Protein AF-A0AAD7MBS0-F1 (afdb_monomer)

Nearest PDB structures (foldseek):
  3ee6-assembly1_A  TM=8.900E-01  e=4.274E-13  Homo sapiens
  3edy-assembly1_A  TM=8.272E-01  e=2.225E-13  Homo sapiens
  1t1e-assembly1_A  TM=8.070E-01  e=3.716E-10  Bacillus sp. MN-32

Radius of gyration: 32.27 Å; Cα contacts (8 Å, |Δi|>4): 281; chains: 1; bounding box: 104×103×61 Å

pLDDT: mean 75.02, std 25.16, range [31.56, 98.25]

Solvent-accessible surface area (backbone atoms only — not comparable to full-atom values): 17680 Å² total; per-residue (Å²): 133,89,74,96,84,80,96,81,88,85,84,82,81,78,79,78,76,73,79,74,74,71,78,75,54,69,39,84,73,48,72,49,98,64,76,60,91,69,50,43,78,78,45,75,45,60,52,76,45,74,42,72,36,38,35,30,38,30,48,62,30,57,67,59,46,52,52,50,52,48,40,22,68,33,87,90,41,96,44,44,75,60,72,77,54,75,66,59,50,31,72,24,40,24,40,40,71,65,37,54,50,43,52,51,49,53,30,56,78,68,76,46,70,76,55,67,59,45,98,48,60,27,34,42,28,38,73,41,31,40,50,54,48,23,65,67,22,71,31,60,53,24,30,29,42,34,93,90,45,94,60,78,40,75,33,21,48,40,38,29,41,45,55,83,42,66,84,26,52,77,43,67,37,75,29,71,74,84,77,79,80,57,72,88,74,48,80,73,77,77,74,91,60,86,76,78,81,81,74,81,79,82,88,77,81,86,85,86,85,87,87,81,93,76,77,99,75,71,73,84,62,98,66,78,88,41,75,66,58,50,52,59,58,65,52,72,76,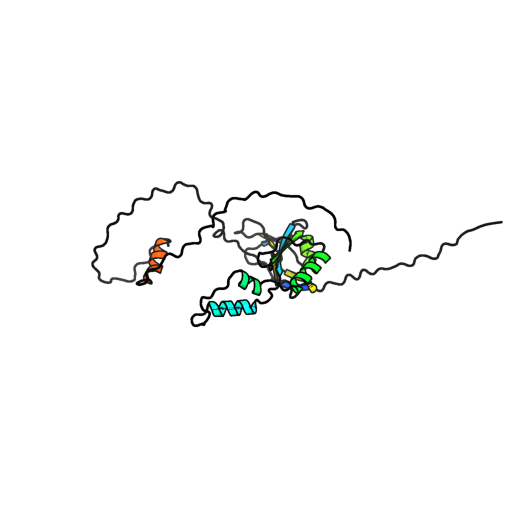67,86,82,74,92,76,78,84,78,73,78,82,72,81,78,79,84,72,82,84,80,87,72,80,90,74,87,84,81,91,85,87,79,90,133

Organism: NCBI:txid1033252

Structure (mmCIF, N/CA/C/O backbone):
data_AF-A0AAD7MBS0-F1
#
_entry.id   AF-A0AAD7MBS0-F1
#
loop_
_atom_site.group_PDB
_atom_site.id
_atom_site.type_symbol
_atom_site.label_atom_id
_atom_site.label_alt_id
_atom_site.label_comp_id
_atom_site.label_asym_id
_atom_site.label_entity_id
_atom_site.label_seq_id
_atom_site.pdbx_PDB_ins_code
_atom_site.Cartn_x
_atom_site.Cartn_y
_atom_site.Cartn_z
_atom_site.occupancy
_atom_site.B_iso_or_equiv
_atom_site.auth_seq_id
_atom_site.auth_comp_id
_atom_site.auth_asym_id
_atom_site.auth_atom_id
_atom_site.pdbx_PDB_model_num
ATOM 1 N N . MET A 1 1 ? 61.104 -51.265 18.383 1.00 42.97 1 MET A N 1
ATOM 2 C CA . MET A 1 1 ? 61.079 -50.351 17.220 1.00 42.97 1 MET A CA 1
ATOM 3 C C . MET A 1 1 ? 59.638 -50.352 16.732 1.00 42.97 1 MET A C 1
ATOM 5 O O . MET A 1 1 ? 59.183 -51.391 16.292 1.00 42.97 1 MET A O 1
ATOM 9 N N . SER A 1 2 ? 58.816 -49.397 17.181 1.00 46.44 2 SER A N 1
ATOM 10 C CA . SER A 1 2 ? 58.591 -48.107 16.488 1.00 46.44 2 SER A CA 1
ATOM 11 C C . SER A 1 2 ? 57.765 -48.346 15.214 1.00 46.44 2 SER A C 1
ATOM 13 O O . SER A 1 2 ? 58.090 -49.243 14.462 1.00 46.44 2 SER A O 1
ATOM 15 N N . CYS A 1 3 ? 56.726 -47.612 14.839 1.00 43.12 3 CYS A N 1
ATOM 16 C CA . CYS A 1 3 ? 56.154 -46.361 15.299 1.00 43.12 3 CYS A CA 1
ATOM 17 C C . CYS A 1 3 ? 54.863 -46.182 14.474 1.00 43.12 3 CYS A C 1
ATOM 19 O O . CYS A 1 3 ? 54.878 -46.433 13.276 1.00 43.12 3 CYS A O 1
ATOM 21 N N . ARG A 1 4 ? 53.778 -45.737 15.106 1.00 54.78 4 ARG A N 1
ATOM 22 C CA . ARG A 1 4 ? 52.860 -44.695 14.608 1.00 54.78 4 ARG A CA 1
ATOM 23 C C . ARG A 1 4 ? 52.788 -44.467 13.083 1.00 54.78 4 ARG A C 1
ATOM 25 O O . ARG A 1 4 ? 53.633 -43.770 12.539 1.00 54.78 4 ARG A O 1
ATOM 32 N N . ALA A 1 5 ? 51.706 -44.925 12.461 1.00 47.56 5 ALA A N 1
ATOM 33 C CA . ALA A 1 5 ? 51.019 -44.344 11.293 1.00 47.56 5 ALA A CA 1
ATOM 34 C C . ALA A 1 5 ? 50.040 -45.434 10.822 1.00 47.56 5 ALA A C 1
ATOM 36 O O . ALA A 1 5 ? 50.457 -46.558 10.608 1.00 47.56 5 ALA A O 1
ATOM 37 N N . LEU A 1 6 ? 48.731 -45.265 10.687 1.00 48.22 6 LEU A N 1
ATOM 38 C CA . LEU A 1 6 ? 48.017 -44.112 10.178 1.00 48.22 6 LEU A CA 1
ATOM 39 C C . LEU A 1 6 ? 46.546 -44.270 10.629 1.00 48.22 6 LEU A C 1
ATOM 41 O O . LEU A 1 6 ? 45.714 -44.850 9.938 1.00 48.22 6 LEU A O 1
ATOM 45 N N . LEU A 1 7 ? 46.228 -43.815 11.842 1.00 49.12 7 LEU A N 1
ATOM 46 C CA . LEU A 1 7 ? 44.847 -43.598 12.280 1.00 49.12 7 LEU A CA 1
ATOM 47 C C . LEU A 1 7 ? 44.349 -42.306 11.620 1.00 49.12 7 LEU A C 1
ATOM 49 O O . LEU A 1 7 ? 44.589 -41.235 12.168 1.00 49.12 7 LEU A O 1
ATOM 53 N N . ALA A 1 8 ? 43.713 -42.379 10.447 1.00 51.06 8 ALA A N 1
ATOM 54 C CA . ALA A 1 8 ? 43.043 -41.218 9.843 1.00 51.06 8 ALA A CA 1
ATOM 55 C C . ALA A 1 8 ? 42.075 -41.598 8.701 1.00 51.06 8 ALA A C 1
ATOM 57 O O . ALA A 1 8 ? 42.260 -41.156 7.576 1.00 51.06 8 ALA A O 1
ATOM 58 N N . PHE A 1 9 ? 41.040 -42.410 8.950 1.00 48.44 9 PHE A N 1
ATOM 59 C CA . PHE A 1 9 ? 39.957 -42.616 7.962 1.00 48.44 9 PHE A CA 1
ATOM 60 C C . PHE A 1 9 ? 38.560 -42.737 8.594 1.00 48.44 9 PHE A C 1
ATOM 62 O O . PHE A 1 9 ? 37.704 -43.478 8.128 1.00 48.44 9 PHE A O 1
ATOM 69 N N . LEU A 1 10 ? 38.300 -41.982 9.662 1.00 53.66 10 LEU A N 1
ATOM 70 C CA . LEU A 1 10 ? 36.978 -41.882 10.289 1.00 53.66 10 LEU A CA 1
ATOM 71 C C . LEU A 1 10 ? 36.677 -40.413 10.586 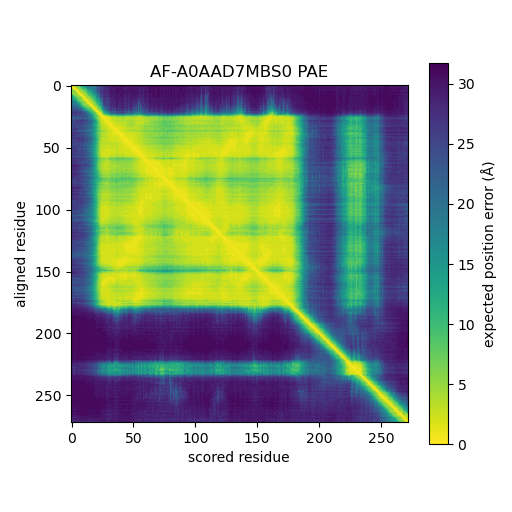1.00 53.66 10 LEU A C 1
ATOM 73 O O . LEU A 1 10 ? 36.866 -39.975 11.714 1.00 53.66 10 LEU A O 1
ATOM 77 N N . SER A 1 11 ? 36.274 -39.641 9.571 1.00 53.72 11 SER A N 1
ATOM 78 C CA . SER A 1 11 ? 35.490 -38.398 9.727 1.00 53.72 11 SER A CA 1
ATOM 79 C C . SER A 1 11 ? 35.182 -37.762 8.371 1.00 53.72 11 SER A C 1
ATOM 81 O O . SER A 1 11 ? 35.832 -36.807 7.963 1.00 53.72 11 SER A O 1
ATOM 83 N N . ILE A 1 12 ? 34.153 -38.259 7.683 1.00 54.97 12 ILE A N 1
ATOM 84 C CA . ILE A 1 12 ? 33.351 -37.420 6.782 1.00 54.97 12 ILE A CA 1
ATOM 85 C C . ILE A 1 12 ? 31.883 -37.773 7.039 1.00 54.97 12 ILE A C 1
ATOM 87 O O . ILE A 1 12 ? 31.229 -38.442 6.245 1.00 54.97 12 ILE A O 1
ATOM 91 N N . LEU A 1 13 ? 31.366 -37.362 8.199 1.00 54.75 13 LEU A N 1
ATOM 92 C CA . LEU A 1 13 ? 29.924 -37.266 8.396 1.00 54.75 13 LEU A CA 1
ATOM 93 C C . LEU A 1 13 ? 29.492 -35.960 7.727 1.00 54.75 13 LEU A C 1
ATOM 95 O O . LEU A 1 13 ? 29.593 -34.881 8.308 1.00 54.75 13 LEU A O 1
ATOM 99 N N . SER A 1 14 ? 29.116 -36.054 6.454 1.00 56.47 14 SER A N 1
ATOM 100 C CA . SER A 1 14 ? 28.559 -34.934 5.704 1.00 56.47 14 SER A CA 1
ATOM 101 C C . SER A 1 14 ? 27.212 -34.571 6.329 1.00 56.47 14 SER A C 1
ATOM 103 O O . SER A 1 14 ? 26.206 -35.243 6.109 1.00 56.47 14 SER A O 1
ATOM 105 N N . VAL A 1 15 ? 27.196 -33.535 7.169 1.00 55.84 15 VAL A N 1
ATOM 106 C CA . VAL A 1 15 ? 25.955 -32.908 7.621 1.00 55.84 15 VAL A CA 1
ATOM 107 C C . VAL A 1 15 ? 25.410 -32.134 6.426 1.00 55.84 15 VAL A C 1
ATOM 109 O O . VAL A 1 15 ? 25.720 -30.963 6.219 1.00 55.84 15 VAL A O 1
ATOM 112 N N . ALA A 1 16 ? 24.619 -32.814 5.600 1.00 53.53 16 ALA A N 1
ATOM 113 C CA . ALA A 1 16 ? 23.740 -32.159 4.651 1.00 53.53 16 ALA A CA 1
ATOM 114 C C . ALA A 1 16 ? 22.624 -31.480 5.454 1.00 53.53 16 ALA A C 1
ATOM 116 O O . ALA A 1 16 ? 21.532 -32.021 5.624 1.00 53.53 16 ALA A O 1
ATOM 117 N N . SER A 1 17 ? 22.912 -30.293 5.988 1.00 57.69 17 SER A N 1
ATOM 118 C CA . SER A 1 17 ? 21.877 -29.360 6.418 1.00 57.69 17 SER A CA 1
ATOM 119 C C . SER A 1 17 ? 21.104 -28.960 5.170 1.00 57.69 17 SER A C 1
ATOM 121 O O . SER A 1 17 ? 21.474 -28.024 4.463 1.00 57.69 17 SER A O 1
ATOM 123 N N . GLY A 1 18 ? 20.053 -29.716 4.858 1.00 49.69 18 GLY A N 1
ATOM 124 C CA . GLY A 1 18 ? 19.055 -29.289 3.899 1.00 49.69 18 GLY A CA 1
ATOM 125 C C . GLY A 1 18 ? 18.463 -27.987 4.417 1.00 49.69 18 GLY A C 1
ATOM 126 O O . GLY A 1 18 ? 17.635 -28.002 5.325 1.00 49.69 18 GLY A O 1
ATOM 127 N N . LEU A 1 19 ? 18.893 -26.853 3.861 1.00 48.75 19 LEU A N 1
ATOM 128 C CA . LEU A 1 19 ? 18.082 -25.648 3.899 1.00 48.75 19 LEU A CA 1
ATOM 129 C C . LEU A 1 19 ? 16.804 -26.008 3.146 1.00 48.75 19 LEU A C 1
ATOM 131 O O . LEU A 1 19 ? 16.746 -25.949 1.919 1.00 48.75 19 LEU A O 1
ATOM 135 N N . SER A 1 20 ? 15.788 -26.437 3.891 1.00 43.22 20 SER A N 1
ATOM 136 C CA . SER A 1 20 ? 14.422 -26.411 3.408 1.00 43.22 20 SER A CA 1
ATOM 137 C C . SER A 1 20 ? 14.127 -24.943 3.135 1.00 43.22 20 SER A C 1
ATOM 139 O O . SER A 1 20 ? 13.820 -24.172 4.045 1.00 43.22 20 SER A O 1
ATOM 141 N N . VAL A 1 21 ? 14.306 -24.523 1.882 1.00 47.38 21 VAL A N 1
ATOM 142 C CA . VAL A 1 21 ? 13.672 -23.312 1.380 1.00 47.38 21 VAL A CA 1
ATOM 143 C C . VAL A 1 21 ? 12.191 -23.642 1.424 1.00 47.38 21 VAL A C 1
ATOM 145 O O . VAL A 1 21 ? 11.636 -24.189 0.473 1.00 47.38 21 VAL A O 1
ATOM 148 N N . ALA A 1 22 ? 11.573 -23.398 2.581 1.00 54.94 22 ALA A N 1
ATOM 149 C CA . ALA A 1 22 ? 10.135 -23.400 2.714 1.00 54.94 22 ALA A CA 1
ATOM 150 C C . ALA A 1 22 ? 9.635 -22.459 1.621 1.00 54.94 22 ALA A C 1
ATOM 152 O O . ALA A 1 22 ? 9.871 -21.250 1.675 1.00 54.94 22 ALA A O 1
ATOM 153 N N . SER A 1 23 ? 9.061 -23.035 0.565 1.00 56.69 23 SER A N 1
ATOM 154 C CA . SER A 1 23 ? 8.498 -22.267 -0.532 1.00 56.69 23 SER A CA 1
ATOM 155 C C . SER A 1 23 ? 7.404 -21.413 0.090 1.00 56.69 23 SER A C 1
ATOM 157 O O . SER A 1 23 ? 6.363 -21.932 0.499 1.00 56.69 23 SER A O 1
ATOM 159 N N . LYS A 1 24 ? 7.687 -20.120 0.288 1.00 72.19 24 LYS A N 1
ATOM 160 C CA . LYS A 1 24 ? 6.714 -19.198 0.864 1.00 72.19 24 LYS A CA 1
ATOM 161 C C . LYS A 1 24 ? 5.527 -19.192 -0.083 1.00 72.19 24 LYS A C 1
ATOM 163 O O . LYS A 1 24 ? 5.659 -18.811 -1.244 1.00 72.19 24 LYS A O 1
ATOM 168 N N . ARG A 1 25 ? 4.380 -19.673 0.393 1.00 89.25 25 ARG A N 1
ATOM 169 C CA . ARG A 1 25 ? 3.152 -19.667 -0.393 1.00 89.25 25 ARG A CA 1
ATOM 170 C C . ARG A 1 25 ? 2.807 -18.212 -0.700 1.00 89.25 25 ARG A C 1
ATOM 172 O O . ARG A 1 25 ? 2.761 -17.385 0.203 1.00 89.25 25 ARG A O 1
ATOM 179 N N . MET A 1 26 ? 2.577 -17.912 -1.970 1.00 93.56 26 MET A N 1
ATOM 180 C CA . MET A 1 26 ? 2.234 -16.573 -2.442 1.00 93.56 26 MET A CA 1
ATOM 181 C C . MET A 1 26 ? 0.792 -16.568 -2.952 1.00 93.56 26 MET A C 1
ATOM 183 O O . MET A 1 26 ? 0.347 -17.539 -3.566 1.00 93.56 26 MET A O 1
ATOM 187 N N . VAL A 1 27 ? 0.065 -15.481 -2.707 1.00 95.38 27 VAL A N 1
ATOM 188 C CA . VAL A 1 27 ? -1.322 -15.282 -3.151 1.00 95.38 27 VAL A CA 1
ATOM 189 C C . VAL A 1 27 ? -1.386 -14.037 -4.026 1.00 95.38 27 VAL A C 1
ATOM 191 O O . VAL A 1 27 ? -0.776 -13.026 -3.702 1.00 95.38 27 VAL A O 1
ATOM 194 N N . VAL A 1 28 ? -2.095 -14.091 -5.153 1.00 94.88 28 VAL A N 1
ATOM 195 C CA . VAL A 1 28 ? -2.263 -12.918 -6.026 1.00 94.88 28 VAL A CA 1
ATOM 196 C C . VAL A 1 28 ? -3.086 -11.860 -5.295 1.00 94.88 28 VAL A C 1
ATOM 198 O O . VAL A 1 28 ? -4.239 -12.113 -4.966 1.00 94.88 28 VAL A O 1
ATOM 201 N N . GLN A 1 29 ? -2.495 -10.682 -5.072 1.00 93.94 29 GLN A N 1
ATOM 202 C CA . GLN A 1 29 ? -3.167 -9.558 -4.414 1.00 93.94 29 GLN A CA 1
ATOM 203 C C . GLN A 1 29 ? -3.805 -8.624 -5.437 1.00 93.94 29 GLN A C 1
ATOM 205 O O . GLN A 1 29 ? -4.953 -8.210 -5.302 1.00 93.94 29 GLN A O 1
ATOM 210 N N . HIS A 1 30 ? -3.053 -8.285 -6.484 1.00 93.38 30 HIS A N 1
ATOM 211 C CA . HIS A 1 30 ? -3.562 -7.472 -7.575 1.00 93.38 30 HIS A CA 1
ATOM 212 C C . HIS A 1 30 ? -2.887 -7.869 -8.877 1.00 93.38 30 HIS A C 1
ATOM 214 O O . HIS A 1 30 ? -1.675 -8.077 -8.929 1.00 93.38 30 HIS A O 1
ATOM 220 N N . SER A 1 31 ? -3.675 -7.965 -9.940 1.00 95.88 31 SER A N 1
ATOM 221 C CA . SER A 1 31 ? -3.171 -8.288 -11.266 1.00 95.88 31 SER A CA 1
ATOM 222 C C . SER A 1 31 ? -4.024 -7.614 -12.327 1.00 95.88 31 SER A C 1
ATOM 224 O O . SER A 1 31 ? -5.236 -7.460 -12.166 1.00 95.88 31 SER A O 1
ATOM 226 N N . ARG A 1 32 ? -3.384 -7.187 -13.411 1.00 94.62 32 ARG A N 1
ATOM 227 C CA . ARG A 1 32 ? -4.034 -6.643 -14.601 1.00 94.62 32 ARG A CA 1
ATOM 228 C C . ARG A 1 32 ? -3.394 -7.288 -15.832 1.00 94.62 32 ARG A C 1
ATOM 230 O O . ARG A 1 32 ? -2.178 -7.457 -15.852 1.00 94.62 32 ARG A O 1
ATOM 237 N N . PRO A 1 33 ? -4.174 -7.602 -16.878 1.00 94.81 33 PRO A N 1
ATOM 238 C CA . PRO A 1 33 ? -3.642 -8.261 -18.071 1.00 94.81 33 PRO A CA 1
ATOM 239 C C . PRO A 1 33 ? -2.708 -7.354 -18.883 1.00 94.81 33 PRO A C 1
ATOM 241 O O . PRO A 1 33 ? -1.806 -7.841 -19.557 1.00 94.81 33 PRO A O 1
ATOM 244 N N . SER A 1 34 ? -2.910 -6.035 -18.825 1.00 95.19 34 SER A N 1
ATOM 245 C CA . SER A 1 34 ? -2.101 -5.055 -19.548 1.00 95.19 34 SER A CA 1
ATOM 246 C C . SER A 1 34 ? -2.071 -3.702 -18.837 1.00 95.19 34 SER A C 1
ATOM 248 O O . SER A 1 34 ? -2.928 -3.383 -17.999 1.00 95.19 34 SER A O 1
ATOM 250 N N . ALA A 1 35 ? -1.094 -2.873 -19.212 1.00 94.88 35 ALA A N 1
ATOM 251 C CA . ALA A 1 35 ? -1.086 -1.464 -18.839 1.00 94.88 35 ALA A CA 1
ATOM 252 C C . ALA A 1 35 ? -2.312 -0.744 -19.444 1.00 94.88 35 ALA A C 1
ATOM 254 O O . ALA A 1 35 ? -2.782 -1.137 -20.520 1.00 94.88 35 ALA A O 1
ATOM 255 N N . PRO A 1 36 ? -2.870 0.285 -18.778 1.00 93.88 36 PRO A N 1
ATOM 256 C CA . PRO A 1 36 ? -3.941 1.090 -19.357 1.00 93.88 36 PRO A CA 1
ATOM 257 C C . PRO A 1 36 ? -3.501 1.829 -20.621 1.00 93.88 36 PRO A C 1
ATOM 259 O O . PRO A 1 36 ? -2.316 2.090 -20.827 1.00 93.88 36 PRO A O 1
ATOM 262 N N . ALA A 1 37 ? -4.479 2.230 -21.434 1.00 92.81 37 ALA A N 1
ATOM 263 C CA . ALA A 1 37 ? -4.236 2.995 -22.651 1.00 92.81 37 ALA A CA 1
ATOM 264 C C . ALA A 1 37 ? -3.364 4.237 -22.388 1.00 92.81 37 ALA A C 1
ATOM 266 O O . ALA A 1 37 ? -3.552 4.948 -21.400 1.00 92.81 37 ALA A O 1
ATOM 267 N N . GLY A 1 38 ? -2.410 4.480 -23.289 1.00 92.12 38 GLY A N 1
ATOM 268 C CA . GLY A 1 38 ? -1.457 5.587 -23.205 1.00 92.12 38 GLY A CA 1
ATOM 269 C C . GLY A 1 38 ? -0.201 5.293 -22.382 1.00 92.12 38 GLY A C 1
ATOM 270 O O . GLY A 1 38 ? 0.787 6.003 -22.551 1.00 92.12 38 GLY A O 1
ATOM 271 N N . PHE A 1 39 ? -0.193 4.253 -21.539 1.00 94.81 39 PHE A N 1
ATOM 272 C CA . PHE A 1 39 ? 1.021 3.811 -20.852 1.00 94.81 39 PHE A CA 1
ATOM 273 C C . PHE A 1 39 ? 1.795 2.812 -21.706 1.00 94.81 39 PHE A C 1
ATOM 275 O O . PHE A 1 39 ? 1.256 1.796 -22.142 1.00 94.81 39 PHE A O 1
ATOM 282 N N . VAL A 1 40 ? 3.078 3.091 -21.906 1.00 95.69 40 VAL A N 1
ATOM 283 C CA . VAL A 1 40 ? 3.990 2.259 -22.696 1.00 95.69 40 VAL A CA 1
ATOM 284 C C . VAL A 1 40 ? 5.146 1.827 -21.808 1.00 95.69 40 VAL A C 1
ATOM 286 O O . VAL A 1 40 ? 5.761 2.674 -21.157 1.00 95.69 40 VAL A O 1
ATOM 289 N N . SER A 1 41 ? 5.418 0.520 -21.760 1.00 96.62 41 SER A N 1
ATOM 290 C CA . SER A 1 41 ? 6.586 -0.011 -21.053 1.00 96.62 41 SER A CA 1
ATOM 291 C C . SER A 1 41 ? 7.865 0.343 -21.809 1.00 96.62 41 SER A C 1
ATOM 293 O O . SER A 1 41 ? 7.950 0.168 -23.022 1.00 96.62 41 SER A O 1
ATOM 295 N N . GLN A 1 42 ? 8.858 0.818 -21.067 1.00 97.31 42 GLN A N 1
ATOM 296 C CA . GLN A 1 42 ? 10.224 1.086 -21.508 1.00 97.31 42 GLN A CA 1
ATOM 297 C C . GLN A 1 42 ? 11.185 -0.040 -21.086 1.00 97.31 42 GLN A C 1
ATOM 299 O O . GLN A 1 42 ? 12.396 0.083 -21.249 1.00 97.31 42 GLN A O 1
ATOM 304 N N . GLY A 1 43 ? 10.655 -1.139 -20.536 1.00 97.12 43 GLY A N 1
ATOM 305 C CA . GLY A 1 43 ? 11.427 -2.280 -20.051 1.00 97.12 43 GLY A CA 1
ATOM 306 C C . GLY A 1 43 ? 11.583 -2.324 -18.530 1.00 97.12 43 GLY A C 1
ATOM 307 O O . GLY A 1 43 ? 10.931 -1.593 -17.782 1.00 97.12 43 GLY A O 1
ATOM 308 N N . ALA A 1 44 ? 12.435 -3.241 -18.067 1.00 98.00 44 ALA A N 1
ATOM 309 C CA . ALA A 1 44 ? 12.648 -3.493 -16.644 1.00 98.00 44 ALA A CA 1
ATOM 310 C C . ALA A 1 44 ? 13.202 -2.256 -15.924 1.00 98.00 44 ALA A C 1
ATOM 312 O O . ALA A 1 44 ? 14.108 -1.588 -16.425 1.00 98.00 44 ALA A O 1
ATOM 313 N N . ALA A 1 45 ? 12.681 -1.980 -14.727 1.00 97.88 45 ALA A N 1
ATOM 314 C CA . ALA A 1 45 ? 13.238 -0.929 -13.887 1.00 97.88 45 ALA A CA 1
ATOM 315 C C . ALA A 1 45 ? 14.640 -1.318 -13.376 1.00 97.88 45 ALA A C 1
ATOM 317 O O . ALA A 1 45 ? 14.886 -2.504 -13.120 1.00 97.88 45 ALA A O 1
ATOM 318 N N . PRO A 1 46 ? 15.571 -0.354 -13.222 1.00 98.06 46 PRO A N 1
ATOM 319 C CA . PRO A 1 46 ? 16.909 -0.624 -12.711 1.00 98.06 46 PRO A CA 1
ATOM 320 C C . PRO A 1 46 ? 16.863 -1.361 -11.371 1.00 98.06 46 PRO A C 1
ATOM 322 O O . PRO A 1 46 ? 16.250 -0.902 -10.412 1.00 98.06 46 PRO A O 1
ATOM 325 N N . ALA A 1 47 ? 17.557 -2.496 -11.279 1.00 98.00 47 ALA A N 1
ATOM 326 C CA . ALA A 1 47 ? 17.516 -3.384 -10.113 1.00 98.00 47 ALA A CA 1
ATOM 327 C C . ALA A 1 47 ? 17.923 -2.713 -8.783 1.00 98.00 47 ALA A C 1
ATOM 329 O O . ALA A 1 47 ? 17.519 -3.182 -7.712 1.00 98.00 47 ALA A O 1
ATOM 330 N N . THR A 1 48 ? 18.730 -1.652 -8.860 1.00 97.88 48 THR A N 1
ATOM 331 C CA . THR A 1 48 ? 19.265 -0.872 -7.736 1.00 97.88 48 THR A CA 1
ATOM 332 C C . THR A 1 48 ? 18.452 0.383 -7.417 1.00 97.88 48 THR A C 1
ATOM 334 O O . THR A 1 48 ? 18.709 1.010 -6.391 1.00 97.88 48 THR A O 1
ATOM 337 N N . GLU A 1 49 ? 17.477 0.759 -8.254 1.00 97.31 49 GLU A N 1
ATOM 338 C CA . GLU A 1 49 ? 16.595 1.893 -7.971 1.00 97.31 49 GLU A CA 1
ATOM 339 C C . GLU A 1 49 ? 15.790 1.608 -6.697 1.00 97.31 49 GLU A C 1
ATOM 341 O O . GLU A 1 49 ? 15.238 0.519 -6.528 1.00 97.31 49 GLU A O 1
ATOM 346 N N . ILE A 1 50 ? 15.750 2.571 -5.774 1.00 97.38 50 ILE A N 1
ATOM 347 C CA . ILE A 1 50 ? 15.026 2.421 -4.511 1.00 97.38 50 ILE A CA 1
ATOM 348 C C . ILE A 1 50 ? 13.547 2.719 -4.735 1.00 97.38 50 ILE A C 1
ATOM 350 O O . ILE A 1 50 ? 13.167 3.841 -5.067 1.00 97.38 50 ILE A O 1
ATOM 354 N N . LEU A 1 51 ? 12.707 1.720 -4.480 1.00 96.50 51 LEU A N 1
ATOM 355 C CA . LEU A 1 51 ? 11.262 1.862 -4.446 1.00 96.50 51 LEU A CA 1
ATOM 356 C C . LEU A 1 51 ? 10.790 2.141 -3.024 1.00 96.50 51 LEU A C 1
ATOM 358 O O . LEU A 1 51 ? 11.048 1.371 -2.099 1.00 96.50 51 LEU A O 1
ATOM 362 N N . ASN A 1 52 ? 10.042 3.231 -2.878 1.00 96.69 52 ASN A N 1
ATOM 363 C CA . ASN A 1 52 ? 9.298 3.538 -1.665 1.00 96.69 52 ASN A CA 1
ATOM 364 C C . ASN A 1 52 ? 7.905 2.922 -1.785 1.00 96.69 52 ASN A C 1
ATOM 366 O O . ASN A 1 52 ? 7.035 3.461 -2.474 1.00 96.69 52 ASN A O 1
ATOM 370 N N . ILE A 1 53 ? 7.720 1.775 -1.141 1.00 96.31 53 ILE A N 1
ATOM 371 C CA . ILE A 1 53 ? 6.472 1.019 -1.143 1.00 96.31 53 ILE A CA 1
ATOM 372 C C . ILE A 1 53 ? 5.727 1.333 0.149 1.00 96.31 53 ILE A C 1
ATOM 374 O O . ILE A 1 53 ? 6.277 1.241 1.238 1.00 96.31 53 ILE A O 1
ATOM 378 N N . ARG A 1 54 ? 4.460 1.699 0.033 1.00 96.81 54 ARG A N 1
ATOM 379 C CA . ARG A 1 54 ? 3.515 1.848 1.131 1.00 96.81 54 ARG A CA 1
ATOM 380 C C . ARG A 1 54 ? 2.596 0.640 1.145 1.00 96.81 54 ARG A C 1
ATOM 382 O O . ARG A 1 54 ? 2.024 0.286 0.113 1.00 96.81 54 ARG A O 1
ATOM 389 N N . LEU A 1 55 ? 2.460 0.033 2.312 1.00 97.50 55 LEU A N 1
ATOM 390 C CA . LEU A 1 55 ? 1.542 -1.064 2.560 1.00 97.50 55 LEU A CA 1
ATOM 391 C C . LEU A 1 55 ? 0.390 -0.547 3.416 1.00 97.50 55 LEU A C 1
ATOM 393 O O . LEU A 1 55 ? 0.637 0.057 4.461 1.00 97.50 55 LEU A O 1
ATOM 397 N N . ALA A 1 56 ? -0.842 -0.760 2.956 1.00 96.88 56 ALA A N 1
ATOM 398 C CA . ALA A 1 56 ? -2.025 -0.558 3.782 1.00 96.88 56 ALA A CA 1
ATOM 399 C C . ALA A 1 56 ? -2.230 -1.808 4.627 1.00 96.88 56 ALA A C 1
ATOM 401 O O . ALA A 1 56 ? -2.427 -2.896 4.081 1.00 96.88 56 ALA A O 1
ATOM 402 N N . LEU A 1 57 ? -2.157 -1.646 5.938 1.00 97.56 57 LEU A N 1
ATOM 403 C CA . LEU A 1 57 ? -2.485 -2.684 6.893 1.00 97.56 57 LEU A CA 1
ATOM 404 C C . LEU A 1 57 ? -4.005 -2.805 7.017 1.00 97.56 57 LEU A C 1
ATOM 406 O O . LEU A 1 57 ? -4.722 -1.808 6.920 1.00 97.56 57 LEU A O 1
ATOM 410 N N . ALA A 1 58 ? -4.478 -4.026 7.246 1.00 96.81 58 ALA A N 1
ATOM 411 C CA . ALA A 1 58 ? -5.898 -4.314 7.352 1.00 96.81 58 ALA A CA 1
ATOM 412 C C . ALA A 1 58 ? -6.539 -3.511 8.491 1.00 96.81 58 ALA A C 1
ATOM 414 O O . ALA A 1 58 ? -6.091 -3.554 9.642 1.00 96.81 58 ALA A O 1
ATOM 415 N N . SER A 1 59 ? -7.592 -2.766 8.160 1.00 93.94 59 SER A N 1
ATOM 416 C CA . SER A 1 59 ? -8.369 -2.007 9.141 1.00 93.94 59 SER A CA 1
ATOM 417 C C . SER A 1 59 ? -9.141 -2.938 10.074 1.00 93.94 59 SER A C 1
ATOM 419 O O . SER A 1 59 ? -9.725 -3.925 9.632 1.00 93.94 59 SER A O 1
ATOM 421 N N . ASN A 1 60 ? -9.223 -2.588 11.359 1.00 92.56 60 ASN A N 1
ATOM 422 C CA . ASN A 1 60 ? -9.890 -3.429 12.353 1.00 92.56 60 ASN A CA 1
ATOM 423 C C . ASN A 1 60 ? -11.421 -3.509 12.176 1.00 92.56 60 ASN A C 1
ATOM 425 O O . ASN A 1 60 ? -12.008 -4.569 12.371 1.00 92.56 60 ASN A O 1
ATOM 429 N N . ASN A 1 61 ? -12.092 -2.407 11.812 1.00 95.06 61 ASN A N 1
ATOM 430 C CA . ASN A 1 61 ? -13.554 -2.363 11.704 1.00 95.06 61 ASN A CA 1
ATOM 431 C C . ASN A 1 61 ? -14.058 -1.436 10.582 1.00 95.06 61 ASN A C 1
ATOM 433 O O . ASN A 1 61 ? -14.785 -0.463 10.812 1.00 95.06 61 ASN A O 1
ATOM 437 N N . LEU A 1 62 ? -13.698 -1.753 9.335 1.00 93.81 62 LEU A N 1
ATOM 438 C CA . LEU A 1 62 ? -14.139 -0.974 8.173 1.00 93.81 62 LEU A CA 1
ATOM 439 C C . LEU A 1 62 ? -15.661 -1.051 7.951 1.00 93.81 62 LEU A C 1
ATOM 441 O O . LEU A 1 62 ? -16.285 -0.055 7.585 1.00 93.81 62 LEU A O 1
ATOM 445 N N . ALA A 1 63 ? -16.273 -2.208 8.220 1.00 96.12 63 ALA A N 1
ATOM 446 C CA . ALA A 1 63 ? -17.720 -2.393 8.101 1.00 96.12 63 ALA A CA 1
A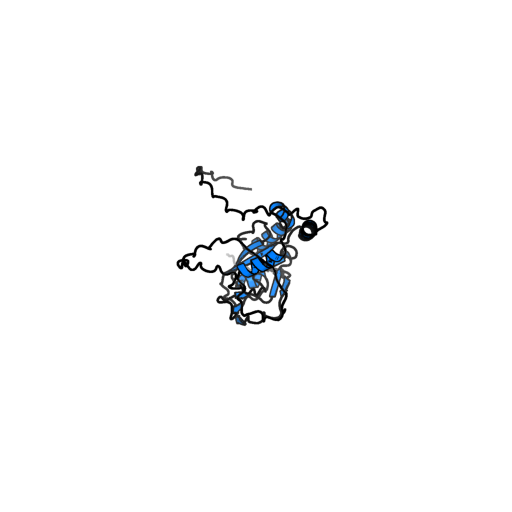TOM 447 C C . ALA A 1 63 ? -18.495 -1.494 9.081 1.00 96.12 63 ALA A C 1
ATOM 449 O O . ALA A 1 63 ? -19.459 -0.836 8.687 1.00 96.12 63 ALA A O 1
ATOM 450 N N . GLY A 1 64 ? -18.037 -1.403 10.334 1.00 97.00 64 GLY A N 1
ATOM 451 C CA . GLY A 1 64 ? -18.603 -0.497 11.331 1.00 97.00 64 GLY A CA 1
ATOM 452 C C . GLY A 1 64 ? -18.439 0.971 10.941 1.00 97.00 64 GLY A C 1
ATOM 453 O O . GLY A 1 64 ? -19.391 1.741 11.067 1.00 97.00 64 GLY A O 1
ATOM 454 N N . LEU A 1 65 ? -17.284 1.351 10.378 1.00 96.81 65 LEU A N 1
ATOM 455 C CA . LEU A 1 65 ? -17.090 2.706 9.856 1.00 96.81 65 LEU A CA 1
ATOM 456 C C . LEU A 1 65 ? -18.060 3.020 8.715 1.00 96.81 65 LEU A C 1
ATOM 458 O O . LEU A 1 65 ? -18.645 4.101 8.695 1.00 96.81 65 LEU A O 1
ATOM 462 N N . GLN A 1 66 ? -18.265 2.084 7.784 1.00 97.38 66 GLN A N 1
ATOM 463 C CA . GLN A 1 66 ? -19.224 2.248 6.692 1.00 97.38 66 GLN A CA 1
ATOM 464 C C . GLN A 1 66 ? -20.655 2.399 7.223 1.00 97.38 66 GLN A C 1
ATOM 466 O O . GLN A 1 66 ? -21.379 3.295 6.787 1.00 97.38 66 GLN A O 1
ATOM 471 N N . GLN A 1 67 ? -21.064 1.564 8.181 1.00 97.38 67 GLN A N 1
ATOM 472 C CA . GLN A 1 67 ? -22.385 1.666 8.800 1.00 97.38 67 GLN A CA 1
ATOM 473 C C . GLN A 1 67 ? -22.575 3.021 9.489 1.00 97.38 67 GLN A C 1
ATOM 475 O O . GLN A 1 67 ? -23.599 3.675 9.282 1.00 97.38 67 GLN A O 1
ATOM 480 N N . LYS A 1 68 ? -21.572 3.472 10.253 1.00 97.56 68 LYS A N 1
ATOM 481 C CA . LYS A 1 68 ? -21.605 4.771 10.926 1.00 97.56 68 LYS A CA 1
ATOM 482 C C . LYS A 1 68 ? -21.626 5.925 9.929 1.00 97.56 68 LYS A C 1
ATOM 484 O O . LYS A 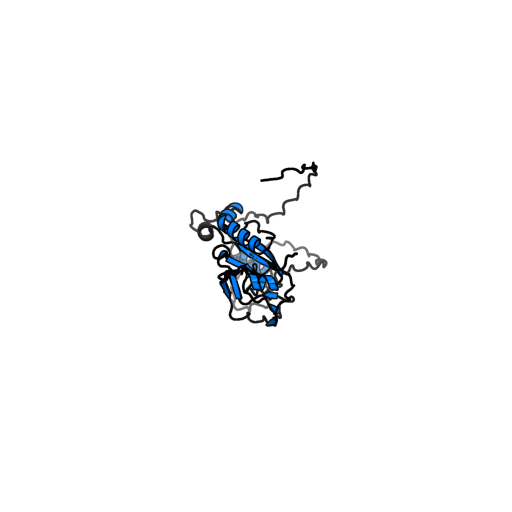1 68 ? -22.389 6.865 10.103 1.00 97.56 68 LYS A O 1
ATOM 489 N N . LEU A 1 69 ? -20.851 5.845 8.846 1.00 97.50 69 LEU A N 1
ATOM 490 C CA . LEU A 1 69 ? -20.875 6.834 7.766 1.00 97.50 69 LEU A CA 1
ATOM 491 C C . LEU A 1 69 ? -22.283 6.969 7.172 1.00 97.50 69 LEU A C 1
ATOM 493 O O . LEU A 1 69 ? -22.753 8.089 6.958 1.00 97.50 69 LEU A O 1
ATOM 497 N N . LEU A 1 70 ? -22.967 5.847 6.930 1.00 97.81 70 LEU A N 1
ATOM 498 C CA . LEU A 1 70 ? -24.335 5.851 6.415 1.00 97.81 70 LEU A CA 1
ATOM 499 C C . LEU A 1 70 ? -25.323 6.450 7.421 1.00 97.81 70 LEU A C 1
ATOM 501 O O . LEU A 1 70 ? -26.146 7.281 7.028 1.00 97.81 70 LEU A O 1
ATOM 505 N N . SER A 1 71 ? -25.235 6.095 8.705 1.00 97.56 71 SER A N 1
ATOM 506 C CA . SER A 1 71 ? -26.159 6.614 9.721 1.00 97.56 71 SER A CA 1
ATOM 507 C C . SER A 1 71 ? -26.025 8.126 9.912 1.00 97.56 71 SER A C 1
ATOM 509 O O . SER A 1 71 ? -27.040 8.811 10.033 1.00 97.56 71 SER A O 1
ATOM 511 N N . VAL A 1 72 ? -24.806 8.670 9.863 1.00 97.94 72 VAL A N 1
ATOM 512 C CA . VAL A 1 72 ? -24.581 10.114 10.043 1.00 97.94 72 VAL A CA 1
ATOM 513 C C . VAL A 1 72 ? -24.845 10.922 8.771 1.00 97.94 72 VAL A C 1
ATOM 515 O O . VAL A 1 72 ? -25.109 12.122 8.848 1.00 97.94 72 VAL A O 1
ATOM 518 N N . SER A 1 73 ? -24.827 10.280 7.598 1.00 97.81 73 SER A N 1
ATOM 519 C CA . SER A 1 73 ? -25.032 10.942 6.299 1.00 97.81 73 SER A CA 1
ATOM 520 C C . SER A 1 73 ? -26.469 10.877 5.783 1.00 97.81 73 SER A C 1
ATOM 522 O O . SER A 1 73 ? -26.813 11.638 4.882 1.00 97.81 73 SER A O 1
ATOM 524 N N . THR A 1 74 ? -27.310 9.988 6.320 1.00 97.69 74 THR A N 1
ATOM 525 C CA . THR A 1 74 ? -28.672 9.758 5.809 1.00 97.69 74 THR A CA 1
ATOM 526 C C . THR A 1 74 ? -29.690 10.696 6.469 1.00 97.69 74 THR A C 1
ATOM 528 O O . THR A 1 74 ? -29.896 10.602 7.682 1.00 97.69 74 THR A O 1
ATOM 531 N N . PRO A 1 75 ? -30.374 11.581 5.714 1.00 97.62 75 PRO A N 1
ATOM 532 C CA . PRO A 1 75 ? -31.465 12.388 6.257 1.00 97.62 75 PRO A CA 1
ATOM 533 C C . PRO A 1 75 ? -32.571 11.507 6.852 1.00 97.62 75 PRO A C 1
ATOM 535 O O . PRO A 1 75 ? -32.957 10.507 6.255 1.00 97.62 75 PRO A O 1
ATOM 538 N N . GLY A 1 76 ? -33.088 11.880 8.024 1.00 95.69 76 GLY A N 1
ATOM 539 C CA . GLY A 1 76 ? -34.098 11.096 8.751 1.00 95.69 76 GLY A CA 1
ATOM 540 C C . GLY A 1 76 ? -33.524 10.043 9.706 1.00 95.69 76 GLY A C 1
ATOM 541 O O . GLY A 1 76 ? -34.261 9.519 10.536 1.00 95.69 76 GLY A O 1
ATOM 542 N N . SER A 1 77 ? -32.217 9.776 9.654 1.00 97.00 77 SER A N 1
ATOM 543 C CA . SER A 1 77 ? -31.518 9.045 10.714 1.00 97.00 77 SER A CA 1
ATOM 544 C C . SER A 1 77 ? -31.476 9.868 12.005 1.00 97.00 77 SER A C 1
ATOM 546 O O . SER A 1 77 ? -31.283 11.086 11.962 1.00 97.00 77 SER A O 1
ATOM 548 N N . SER A 1 78 ? -31.578 9.205 13.160 1.00 97.31 78 SER A N 1
ATOM 549 C CA . SER A 1 78 ? -31.384 9.841 14.472 1.00 97.31 78 SER A CA 1
ATOM 550 C C . SER A 1 78 ? -29.969 10.402 1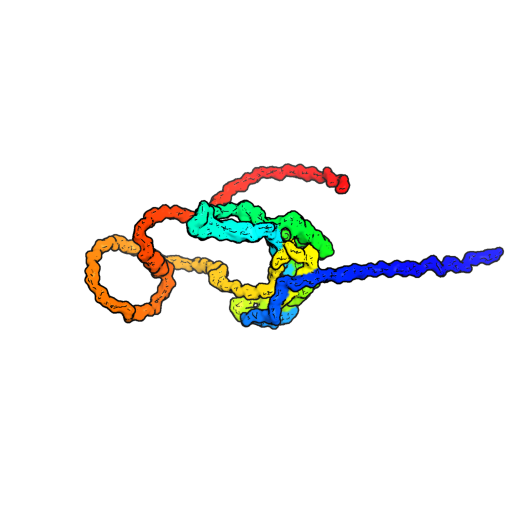4.653 1.00 97.31 78 SER A C 1
ATOM 552 O O . SER A 1 78 ? -29.772 11.338 15.423 1.00 97.31 78 SER A O 1
ATOM 554 N N . GLU A 1 79 ? -28.993 9.866 13.917 1.00 96.69 79 GLU A N 1
ATOM 555 C CA . GLU A 1 79 ? -27.582 10.258 13.985 1.00 96.69 79 GLU A CA 1
ATOM 556 C C . GLU A 1 79 ? -27.172 11.254 12.889 1.00 96.69 79 GLU A C 1
ATOM 558 O O . GLU A 1 79 ? -25.993 11.584 12.751 1.00 96.69 79 GLU A O 1
ATOM 563 N N . PHE A 1 80 ? -28.122 11.739 12.084 1.00 98.00 80 PHE A N 1
ATOM 564 C CA . PHE A 1 80 ? -27.825 12.610 10.950 1.00 98.00 80 PHE A CA 1
ATOM 565 C C . PHE A 1 80 ? -27.013 13.851 11.369 1.00 98.00 80 PHE A C 1
ATOM 567 O O . PHE A 1 80 ? -27.376 14.563 12.306 1.00 98.00 80 PHE A O 1
ATOM 574 N N . ARG A 1 81 ? -25.922 14.126 10.636 1.00 97.12 81 ARG A N 1
ATOM 575 C CA . ARG A 1 81 ? -24.930 15.198 10.870 1.00 97.12 81 ARG A CA 1
ATOM 576 C C . ARG A 1 81 ? -24.114 15.085 12.164 1.00 97.12 81 ARG A C 1
ATOM 578 O O . ARG A 1 81 ? -23.411 16.035 12.509 1.00 97.12 81 ARG A O 1
ATOM 585 N N . GLN A 1 82 ? -24.148 13.947 12.852 1.00 97.06 82 GLN A N 1
ATOM 586 C CA . GLN A 1 82 ? -23.290 13.680 14.010 1.00 97.06 82 GLN A CA 1
ATOM 587 C C . GLN A 1 82 ? -21.961 13.063 13.553 1.00 97.06 82 GLN A C 1
ATOM 589 O O . GLN A 1 82 ? -21.721 11.868 13.702 1.00 97.06 82 GLN A O 1
ATOM 594 N N . TRP A 1 83 ? -21.121 13.878 12.912 1.00 97.06 83 TRP A N 1
ATOM 595 C CA . TRP A 1 83 ? -19.853 13.429 12.333 1.00 97.06 83 TRP A CA 1
ATOM 596 C C . TRP A 1 83 ? -18.862 12.949 13.395 1.00 97.06 83 TRP A C 1
ATOM 598 O O . TRP A 1 83 ? -18.789 13.509 14.486 1.00 97.06 83 TRP A O 1
ATOM 608 N N . LEU A 1 84 ? -18.059 11.952 13.026 1.00 96.12 84 LEU A N 1
ATOM 609 C CA . LEU A 1 84 ? -16.998 11.419 13.874 1.00 96.12 84 LEU A CA 1
ATOM 610 C C . LEU A 1 84 ? -15.831 12.406 13.989 1.00 96.12 84 LEU A C 1
ATOM 612 O O . LEU A 1 84 ? -15.418 13.040 13.013 1.00 96.12 84 LEU A O 1
ATOM 616 N N . SER A 1 85 ? -15.253 12.474 15.180 1.00 95.81 85 SER A N 1
ATOM 617 C CA . SER A 1 85 ? -13.937 13.054 15.418 1.00 95.81 85 SER A CA 1
ATOM 618 C C . SER A 1 85 ? -12.828 12.193 14.802 1.00 95.81 85 SER A C 1
ATOM 620 O O . SER A 1 85 ? -13.015 11.030 14.437 1.00 95.81 85 SER A O 1
ATOM 622 N N . LYS A 1 86 ? -11.623 12.763 14.709 1.00 94.75 86 LYS A N 1
ATOM 623 C CA . LYS A 1 86 ? -10.444 12.056 14.191 1.00 94.75 86 LYS A CA 1
ATOM 624 C C . LYS A 1 86 ? -10.120 10.793 15.001 1.00 94.75 86 LYS A C 1
ATOM 626 O O . LYS A 1 86 ? -9.752 9.774 14.416 1.00 94.75 86 LYS A O 1
ATOM 631 N N . ASP A 1 87 ? -10.247 10.857 16.321 1.00 94.94 87 ASP A N 1
ATOM 632 C CA . ASP A 1 87 ? -9.898 9.744 17.208 1.00 94.94 87 ASP A CA 1
ATOM 633 C C . ASP A 1 87 ? -10.937 8.624 17.109 1.00 94.94 87 ASP A C 1
ATOM 635 O O . ASP A 1 87 ? -10.575 7.451 17.025 1.00 94.94 87 ASP A O 1
ATOM 639 N N . GLU A 1 88 ? -12.219 8.978 16.981 1.00 95.12 88 GLU A N 1
ATOM 640 C CA . GLU A 1 88 ? -13.268 7.995 16.710 1.00 95.12 88 GLU A CA 1
ATOM 641 C C . GLU A 1 88 ? -13.035 7.290 15.372 1.00 95.12 88 GLU A C 1
ATOM 643 O O . GLU A 1 88 ? -13.085 6.065 15.332 1.00 95.12 88 GLU A O 1
ATOM 648 N N . VAL A 1 89 ? -12.694 8.013 14.296 1.00 95.12 89 VAL A N 1
ATOM 649 C CA . VAL A 1 89 ? -12.326 7.381 13.012 1.00 95.12 89 VAL A CA 1
ATOM 650 C C . VAL A 1 89 ? -11.129 6.445 13.184 1.00 95.12 89 VAL A C 1
ATOM 652 O O . VAL A 1 89 ? -11.158 5.323 12.679 1.00 95.12 89 VAL A O 1
ATOM 655 N N . THR A 1 90 ? -10.108 6.874 13.931 1.00 95.06 90 THR A N 1
ATOM 656 C CA . THR A 1 90 ? -8.910 6.062 14.205 1.00 95.06 90 THR A CA 1
ATOM 657 C C . THR A 1 90 ? -9.281 4.729 14.849 1.00 95.06 90 THR A C 1
ATOM 659 O O . THR A 1 90 ? -8.774 3.700 14.419 1.00 95.06 90 THR A O 1
ATOM 662 N N . SER A 1 91 ? -10.229 4.718 15.791 1.00 94.44 91 SER A N 1
ATOM 663 C CA . SER A 1 91 ? -10.678 3.483 16.449 1.00 94.44 91 SER A CA 1
ATOM 664 C C . SER A 1 91 ? -11.277 2.438 15.491 1.00 94.44 91 SER A C 1
ATOM 666 O O . SER A 1 91 ? -11.225 1.243 15.780 1.00 94.44 91 SER A O 1
ATOM 668 N N . TYR A 1 92 ? -11.803 2.864 14.335 1.00 94.94 92 TYR A N 1
ATOM 669 C CA . TYR A 1 92 ? -12.305 1.950 13.307 1.00 94.94 92 TYR A CA 1
ATOM 670 C C . TYR A 1 92 ? -11.215 1.461 12.350 1.00 94.94 92 TYR A C 1
ATOM 672 O O . TYR A 1 92 ? -11.237 0.300 11.940 1.00 94.94 92 TYR A O 1
ATOM 680 N N . VAL A 1 93 ? -10.300 2.345 11.941 1.00 95.12 93 VAL A N 1
ATOM 681 C CA . VAL A 1 93 ? -9.352 2.058 10.846 1.00 95.12 93 VAL A CA 1
ATOM 682 C C . VAL A 1 93 ? -7.993 1.567 11.319 1.00 95.12 93 VAL A C 1
ATOM 684 O O . VAL A 1 93 ? -7.275 0.948 10.537 1.00 95.12 93 VAL A O 1
ATOM 687 N N . GLN A 1 94 ? -7.632 1.824 12.577 1.00 94.94 94 GLN A N 1
ATOM 688 C CA . GLN A 1 94 ? -6.355 1.390 13.123 1.00 94.94 94 GLN A CA 1
ATOM 689 C C . GLN A 1 94 ? -6.245 -0.142 13.035 1.00 94.94 94 GLN A C 1
ATOM 691 O O . GLN A 1 94 ? -7.198 -0.836 13.399 1.00 94.94 94 GLN A O 1
ATOM 696 N N . PRO A 1 95 ? -5.110 -0.690 12.573 1.00 96.75 95 PRO A N 1
ATOM 697 C CA . PRO A 1 95 ? -4.928 -2.134 12.482 1.00 96.75 95 PRO A CA 1
ATOM 698 C C . PRO A 1 95 ? -4.949 -2.826 13.847 1.00 96.75 95 PRO A C 1
ATOM 700 O O . PRO A 1 95 ? -4.549 -2.250 14.863 1.00 96.75 95 PRO A O 1
ATOM 703 N N . SER A 1 96 ? -5.366 -4.093 13.867 1.00 96.25 96 SER A N 1
ATOM 704 C CA . SER A 1 96 ? -5.315 -4.919 15.076 1.00 96.25 96 SER A CA 1
ATOM 705 C C . SER A 1 96 ? -3.870 -5.168 15.532 1.00 96.25 96 SER A C 1
ATOM 707 O O . SER A 1 96 ? -2.933 -5.164 14.730 1.00 96.25 96 SER A O 1
ATOM 709 N N . ALA A 1 97 ? -3.676 -5.442 16.827 1.00 95.69 97 ALA A N 1
ATOM 710 C CA . ALA A 1 97 ? -2.355 -5.781 17.367 1.00 95.69 97 ALA A CA 1
ATOM 711 C C . ALA A 1 97 ? -1.738 -7.008 16.668 1.00 95.69 97 ALA A C 1
ATOM 713 O O . ALA A 1 97 ? -0.534 -7.043 16.429 1.00 95.69 97 ALA A O 1
ATOM 714 N N . GLU A 1 98 ? -2.574 -7.975 16.285 1.00 96.81 98 GLU A N 1
ATOM 715 C CA . GLU A 1 98 ? -2.182 -9.147 15.501 1.00 96.81 98 GLU A CA 1
ATOM 716 C C . GLU A 1 98 ? -1.637 -8.758 14.121 1.00 96.81 98 GLU A C 1
ATOM 718 O O . GLU A 1 98 ? -0.550 -9.191 13.748 1.00 96.81 98 GLU A O 1
ATOM 723 N N . THR A 1 99 ? -2.332 -7.874 13.399 1.00 97.12 99 THR A N 1
ATOM 724 C CA . THR A 1 99 ? -1.890 -7.370 12.089 1.00 97.12 99 THR A CA 1
ATOM 725 C C . THR A 1 99 ? -0.546 -6.658 12.178 1.00 97.12 99 THR A C 1
ATOM 727 O O . THR A 1 99 ? 0.351 -6.904 11.368 1.00 97.12 99 THR A O 1
ATOM 730 N N . VAL A 1 100 ? -0.370 -5.815 13.197 1.00 96.06 100 VAL A N 1
ATOM 731 C CA . VAL A 1 100 ? 0.903 -5.124 13.438 1.00 96.06 100 VAL A CA 1
ATOM 732 C C . VAL A 1 100 ? 2.014 -6.124 13.774 1.00 96.06 100 VAL A C 1
ATOM 734 O O . VAL A 1 100 ? 3.121 -6.012 13.246 1.00 96.06 100 VAL A O 1
ATOM 737 N N . ALA A 1 101 ? 1.735 -7.130 14.607 1.00 96.56 101 ALA A N 1
ATOM 738 C CA . ALA A 1 101 ? 2.705 -8.161 14.971 1.00 96.56 101 ALA A CA 1
ATOM 739 C C . ALA A 1 101 ? 3.119 -9.029 13.769 1.00 96.56 101 ALA A C 1
ATOM 741 O O . ALA A 1 101 ? 4.314 -9.276 13.578 1.00 96.56 101 ALA A O 1
ATOM 742 N N . ALA A 1 102 ? 2.164 -9.441 12.929 1.00 96.81 102 ALA A N 1
ATOM 743 C CA . ALA A 1 102 ? 2.427 -10.200 11.708 1.00 96.81 102 ALA A CA 1
ATOM 744 C C . ALA A 1 102 ? 3.300 -9.399 10.731 1.00 96.81 102 ALA A C 1
ATOM 746 O O . ALA A 1 102 ? 4.318 -9.898 10.244 1.00 96.81 102 ALA A O 1
ATOM 747 N N . PHE A 1 103 ? 2.973 -8.120 10.517 1.00 96.31 103 PHE A N 1
ATOM 748 C CA . PHE A 1 103 ? 3.764 -7.232 9.665 1.00 96.31 103 PHE A CA 1
ATOM 749 C C . PHE A 1 103 ? 5.191 -7.014 10.198 1.00 96.31 103 PHE A C 1
ATOM 751 O O . PHE A 1 103 ? 6.166 -7.101 9.444 1.00 96.31 103 PHE A O 1
ATOM 758 N N . ASN A 1 104 ? 5.345 -6.777 11.503 1.00 95.88 104 ASN A N 1
ATOM 759 C CA . ASN A 1 104 ? 6.658 -6.598 12.133 1.00 95.88 104 ASN A CA 1
ATOM 760 C C . ASN A 1 104 ? 7.513 -7.872 12.071 1.00 95.88 104 ASN A C 1
ATOM 762 O O . ASN A 1 104 ? 8.719 -7.806 11.818 1.00 95.88 104 ASN A O 1
ATOM 766 N N . THR A 1 105 ? 6.886 -9.038 12.243 1.00 96.56 105 THR A N 1
ATOM 767 C CA . THR A 1 105 ? 7.547 -10.343 12.100 1.00 96.56 105 THR A CA 1
ATOM 768 C C . THR A 1 105 ? 8.043 -10.547 10.670 1.00 96.56 105 THR A C 1
ATOM 770 O O . THR A 1 105 ? 9.215 -10.867 10.464 1.00 96.56 105 THR A O 1
ATOM 773 N N . TRP A 1 106 ? 7.185 -10.289 9.676 1.00 96.31 106 TRP A N 1
ATOM 774 C CA . TRP A 1 106 ? 7.549 -10.393 8.261 1.00 96.31 106 TRP A CA 1
ATOM 775 C C . TRP A 1 106 ? 8.685 -9.432 7.890 1.00 96.31 106 TRP A C 1
ATOM 777 O O . TRP A 1 106 ? 9.655 -9.844 7.248 1.00 96.31 106 TRP A O 1
ATOM 787 N N . THR A 1 107 ? 8.612 -8.162 8.296 1.00 96.00 107 THR A N 1
ATOM 788 C CA . THR A 1 107 ? 9.664 -7.178 7.981 1.00 96.00 107 THR A CA 1
ATOM 789 C C . THR A 1 107 ? 10.999 -7.563 8.612 1.00 96.00 107 THR A C 1
ATOM 791 O O . THR A 1 107 ? 12.013 -7.593 7.911 1.00 96.00 107 THR A O 1
ATOM 794 N N . SER A 1 108 ? 10.992 -7.979 9.881 1.00 96.12 108 SER A N 1
ATOM 795 C CA . SER A 1 108 ? 12.193 -8.438 10.591 1.00 96.12 108 SER A CA 1
ATOM 796 C C . SER A 1 108 ? 12.813 -9.674 9.937 1.00 96.12 108 SER A C 1
ATOM 798 O O . SER A 1 108 ? 14.015 -9.691 9.671 1.00 96.12 108 SER A O 1
ATOM 800 N N . ALA A 1 109 ? 12.000 -10.672 9.577 1.00 94.94 109 ALA A N 1
ATOM 801 C CA . ALA A 1 109 ? 12.461 -11.879 8.886 1.00 94.94 109 ALA A CA 1
ATOM 802 C C . ALA A 1 109 ? 13.075 -11.593 7.502 1.00 94.94 109 ALA A C 1
ATOM 804 O O . ALA A 1 109 ? 13.876 -12.379 6.997 1.00 94.94 109 ALA A O 1
ATOM 805 N N . ASN A 1 110 ? 12.714 -10.468 6.878 1.00 94.88 110 ASN A N 1
ATOM 806 C CA . ASN A 1 110 ? 13.238 -10.054 5.578 1.00 94.88 110 ASN A CA 1
ATOM 807 C C . ASN A 1 110 ? 14.354 -9.001 5.661 1.00 94.88 110 ASN A C 1
ATOM 809 O O . ASN A 1 110 ? 14.833 -8.576 4.601 1.00 94.88 110 ASN A O 1
ATOM 813 N N . GLY A 1 111 ? 14.769 -8.604 6.871 1.00 96.00 111 GLY A N 1
ATOM 814 C CA . GLY A 1 111 ? 15.776 -7.564 7.097 1.00 96.00 111 GLY A CA 1
ATOM 815 C C . GLY A 1 111 ? 15.319 -6.175 6.640 1.00 96.00 111 GLY A C 1
ATOM 816 O O . GLY A 1 111 ? 16.128 -5.392 6.150 1.00 96.00 111 GLY A O 1
ATOM 817 N N . ILE A 1 112 ? 14.016 -5.895 6.725 1.00 95.69 112 ILE A N 1
ATOM 818 C CA . ILE A 1 112 ? 13.407 -4.629 6.313 1.00 95.69 112 ILE A CA 1
ATOM 819 C C . ILE A 1 112 ? 13.132 -3.800 7.560 1.00 95.69 112 ILE A C 1
ATOM 821 O O . ILE A 1 112 ? 12.461 -4.266 8.476 1.00 95.69 112 ILE A O 1
ATOM 825 N N . THR A 1 113 ? 13.589 -2.552 7.565 1.00 94.12 113 THR A N 1
ATOM 826 C CA . THR A 1 113 ? 13.214 -1.578 8.592 1.00 94.12 113 THR A CA 1
ATOM 827 C C . THR A 1 113 ? 11.977 -0.811 8.122 1.00 94.12 113 THR A C 1
ATOM 829 O O . THR A 1 113 ? 12.061 -0.122 7.099 1.00 94.12 113 THR A O 1
ATOM 832 N N . PRO A 1 114 ? 10.832 -0.904 8.825 1.00 93.19 114 PRO A N 1
ATOM 833 C CA . PRO A 1 114 ? 9.674 -0.069 8.533 1.00 93.19 114 PRO A CA 1
ATOM 834 C C . PRO A 1 114 ? 10.020 1.418 8.666 1.00 93.19 114 PRO A C 1
ATOM 836 O O . PRO A 1 114 ? 10.724 1.834 9.585 1.00 93.19 114 PRO A O 1
ATOM 839 N N . GLY A 1 115 ? 9.535 2.217 7.725 1.00 93.56 115 GLY A N 1
ATOM 840 C CA . GLY A 1 115 ? 9.667 3.666 7.706 1.00 93.56 115 GLY A CA 1
ATOM 841 C C . GLY A 1 115 ? 8.495 4.362 8.393 1.00 93.56 115 GLY A C 1
ATOM 842 O O . GLY A 1 115 ? 7.927 3.874 9.365 1.00 93.56 115 GLY A O 1
ATOM 843 N N . ALA A 1 116 ? 8.124 5.531 7.868 1.00 90.44 116 ALA A N 1
ATOM 844 C CA . ALA A 1 116 ? 7.040 6.330 8.425 1.00 90.44 116 ALA A CA 1
ATOM 845 C C . ALA A 1 116 ? 5.681 5.618 8.333 1.00 90.44 116 ALA A C 1
ATOM 847 O O . ALA A 1 116 ? 5.327 5.052 7.289 1.00 90.44 116 ALA A O 1
ATOM 848 N N . THR A 1 117 ? 4.916 5.750 9.414 1.00 93.75 117 THR A N 1
ATOM 849 C CA . THR A 1 117 ? 3.530 5.298 9.529 1.00 93.75 117 THR A CA 1
ATOM 850 C C . THR A 1 117 ? 2.577 6.490 9.427 1.00 93.75 117 THR A C 1
ATOM 852 O O . THR A 1 117 ? 2.906 7.600 9.856 1.00 93.75 117 THR A O 1
ATOM 855 N N . SER A 1 118 ? 1.397 6.292 8.840 1.00 92.50 118 SER A N 1
ATOM 856 C CA . SER A 1 118 ? 0.335 7.304 8.821 1.00 92.50 118 SER A CA 1
ATOM 857 C C . SER A 1 118 ? -0.141 7.668 10.239 1.00 92.50 118 SER A C 1
ATOM 859 O O . SER A 1 118 ? 0.029 6.889 11.179 1.00 92.50 118 SER A O 1
ATOM 861 N N . PRO A 1 119 ? -0.822 8.819 10.414 1.00 89.31 119 PRO A N 1
ATOM 862 C CA . PRO A 1 119 ? -1.380 9.209 11.710 1.00 89.31 119 PRO A CA 1
ATOM 863 C C . PRO A 1 119 ? -2.360 8.200 12.324 1.00 89.31 119 PRO A C 1
ATOM 865 O O . PRO A 1 119 ? -2.574 8.252 13.529 1.00 89.31 119 PRO A O 1
ATOM 868 N N . HIS A 1 120 ? -2.967 7.332 11.510 1.00 89.25 120 HIS A N 1
ATOM 869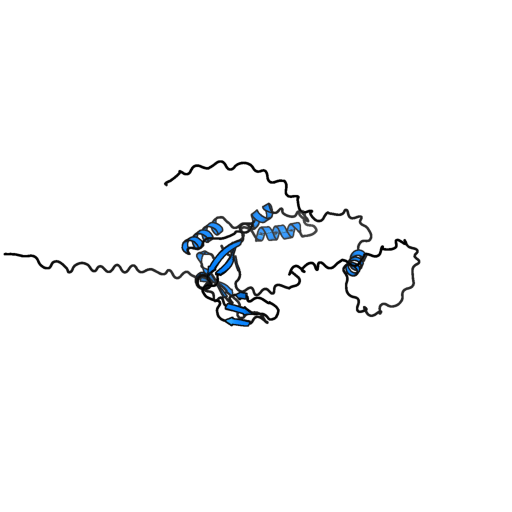 C CA . HIS A 1 120 ? -3.937 6.328 11.951 1.00 89.25 120 HIS A CA 1
ATOM 870 C C . HIS A 1 120 ? -3.339 4.918 12.075 1.00 89.25 120 HIS A C 1
ATOM 872 O O . HIS A 1 120 ? -4.060 3.980 12.399 1.00 89.25 120 HIS A O 1
ATOM 878 N N . GLY A 1 121 ? -2.038 4.742 11.819 1.00 88.19 121 GLY A N 1
ATOM 879 C CA . GLY A 1 121 ? -1.387 3.432 11.923 1.00 88.19 121 GLY A CA 1
ATOM 880 C C . GLY A 1 121 ? -1.646 2.483 10.748 1.00 88.19 121 GLY A C 1
ATOM 881 O O . GLY A 1 121 ? -1.058 1.410 10.700 1.00 88.19 121 GLY A O 1
ATOM 882 N N . ASP A 1 122 ? -2.514 2.865 9.813 1.00 92.56 122 ASP A N 1
ATOM 883 C CA . ASP A 1 122 ? -3.050 2.028 8.737 1.00 92.56 122 ASP A CA 1
ATOM 884 C C . ASP A 1 122 ? -2.148 1.949 7.498 1.00 92.56 122 ASP A C 1
ATOM 886 O O . ASP A 1 122 ? -2.276 1.021 6.710 1.00 92.56 122 ASP A O 1
ATOM 890 N N . TRP A 1 123 ? -1.198 2.870 7.327 1.00 96.12 123 TRP A N 1
ATOM 891 C CA . TRP A 1 123 ? -0.216 2.819 6.243 1.00 96.12 123 TRP A CA 1
ATOM 892 C C . TRP A 1 123 ? 1.198 2.819 6.786 1.00 96.12 123 TRP A C 1
ATOM 894 O O . TRP A 1 123 ? 1.564 3.724 7.534 1.00 96.12 123 TRP A O 1
ATOM 904 N N . VAL A 1 124 ? 2.016 1.875 6.325 1.00 96.88 124 VAL A N 1
ATOM 905 C CA . VAL A 1 124 ? 3.436 1.776 6.679 1.00 96.88 124 VAL A CA 1
ATOM 906 C C . VAL A 1 124 ? 4.288 1.798 5.417 1.00 96.88 124 VAL A C 1
ATOM 908 O O . VAL A 1 124 ? 3.962 1.155 4.420 1.00 96.88 124 VAL A O 1
ATOM 911 N N . SER A 1 125 ? 5.383 2.553 5.439 1.00 96.88 125 SER A N 1
ATOM 912 C CA . SER A 1 125 ? 6.314 2.642 4.307 1.00 96.88 125 SER A CA 1
ATOM 913 C C . SER A 1 125 ? 7.490 1.682 4.474 1.00 96.88 125 SER A C 1
ATOM 915 O O . SER A 1 125 ? 7.989 1.509 5.579 1.00 96.88 125 SER A O 1
ATOM 917 N N . ILE A 1 126 ? 7.988 1.114 3.381 1.00 97.19 126 ILE A N 1
ATOM 918 C CA . ILE A 1 126 ? 9.269 0.410 3.295 1.00 97.19 126 ILE A CA 1
ATOM 919 C C . ILE A 1 126 ? 10.042 0.939 2.084 1.00 97.19 126 ILE A C 1
ATOM 921 O O . ILE A 1 126 ? 9.455 1.257 1.048 1.00 97.19 126 ILE A O 1
ATOM 925 N N . SER A 1 127 ? 11.363 1.012 2.201 1.00 97.44 127 SER A N 1
ATOM 926 C CA . SER A 1 127 ? 12.244 1.450 1.117 1.00 97.44 127 SER A CA 1
ATOM 927 C C . SER A 1 127 ? 13.182 0.310 0.757 1.00 97.44 127 SER A C 1
ATOM 929 O O . SER A 1 127 ? 14.014 -0.092 1.569 1.00 97.44 127 SER A O 1
ATOM 931 N N . VAL A 1 128 ? 13.032 -0.238 -0.447 1.00 97.56 128 VAL A N 1
ATOM 932 C CA . VAL A 1 128 ? 13.808 -1.398 -0.907 1.00 97.56 128 VAL A CA 1
ATOM 933 C C . VAL A 1 128 ? 14.199 -1.244 -2.380 1.00 97.56 128 VAL A C 1
ATOM 935 O O . VAL A 1 128 ? 13.453 -0.628 -3.139 1.00 97.56 128 VAL A O 1
ATOM 938 N N . PRO A 1 129 ? 15.334 -1.807 -2.830 1.00 98.12 129 PRO A N 1
ATOM 939 C CA . PRO A 1 129 ? 15.666 -1.844 -4.253 1.00 98.12 129 PRO A CA 1
ATOM 940 C C . PRO A 1 129 ? 14.609 -2.594 -5.078 1.00 98.12 129 PRO A C 1
ATOM 942 O O . PRO A 1 129 ? 14.016 -3.558 -4.584 1.00 98.12 129 PRO A O 1
ATOM 945 N N . VAL A 1 130 ? 14.432 -2.229 -6.354 1.00 98.25 130 VAL A N 1
ATOM 946 C CA . VAL A 1 130 ? 13.538 -2.917 -7.313 1.00 98.25 130 VAL A CA 1
ATOM 947 C C . VAL A 1 130 ? 13.747 -4.432 -7.304 1.00 98.25 130 VAL A C 1
ATOM 949 O O . VAL A 1 130 ? 12.785 -5.195 -7.245 1.00 98.25 130 VAL A O 1
ATOM 952 N N . SER A 1 131 ? 15.006 -4.878 -7.322 1.00 98.00 131 SER A N 1
ATOM 953 C CA . SER A 1 131 ? 15.353 -6.305 -7.262 1.00 98.00 131 SER A CA 1
ATOM 954 C C . SER A 1 131 ? 14.764 -6.997 -6.034 1.00 98.00 131 SER A C 1
ATOM 956 O O . SER A 1 131 ? 14.193 -8.081 -6.141 1.00 98.00 131 SER A O 1
ATOM 958 N N . ARG A 1 132 ? 14.842 -6.349 -4.869 1.00 97.50 132 ARG A N 1
ATOM 959 C CA . ARG A 1 132 ? 14.296 -6.874 -3.618 1.00 97.50 132 ARG A CA 1
ATOM 960 C C . ARG A 1 132 ? 12.769 -6.838 -3.617 1.00 97.50 132 ARG A C 1
ATOM 962 O O . ARG A 1 132 ? 12.162 -7.814 -3.191 1.00 97.50 132 ARG A O 1
ATOM 969 N N . ALA A 1 133 ? 12.156 -5.770 -4.126 1.00 97.38 133 ALA A N 1
ATOM 970 C CA . ALA A 1 133 ? 10.702 -5.666 -4.259 1.00 97.38 133 ALA A CA 1
ATOM 971 C C . ALA A 1 133 ? 10.117 -6.775 -5.151 1.00 97.38 133 ALA A C 1
ATOM 973 O O . ALA A 1 133 ? 9.132 -7.410 -4.773 1.00 97.38 133 ALA A O 1
ATOM 974 N N . ASN A 1 134 ? 10.758 -7.052 -6.294 1.00 97.62 134 ASN A N 1
ATOM 975 C CA . ASN A 1 134 ? 10.370 -8.141 -7.193 1.00 97.62 134 ASN A CA 1
ATOM 976 C C . ASN A 1 134 ? 10.385 -9.497 -6.470 1.00 97.62 134 ASN A C 1
ATOM 978 O O . ASN A 1 134 ? 9.446 -10.273 -6.624 1.00 97.62 134 ASN A O 1
ATOM 982 N N . THR A 1 135 ? 11.395 -9.761 -5.634 1.00 96.25 135 THR A N 1
ATOM 983 C CA . THR A 1 135 ? 11.478 -10.998 -4.838 1.00 96.25 135 THR A CA 1
ATOM 984 C C . THR A 1 135 ? 10.433 -11.058 -3.724 1.00 96.25 135 THR A C 1
ATOM 986 O O . THR A 1 135 ? 9.800 -12.094 -3.544 1.00 96.25 135 THR A O 1
ATOM 989 N N . LEU A 1 136 ? 10.234 -9.967 -2.975 1.00 95.88 136 LEU A N 1
ATOM 990 C CA . LEU A 1 136 ? 9.309 -9.928 -1.833 1.00 95.88 136 LEU A CA 1
ATOM 991 C C . LEU A 1 136 ? 7.853 -10.159 -2.244 1.00 95.88 136 LEU A C 1
ATOM 993 O O . LEU A 1 136 ? 7.105 -10.794 -1.505 1.00 95.88 136 LEU A O 1
ATOM 997 N N . PHE A 1 137 ? 7.468 -9.642 -3.411 1.00 96.44 137 PHE A N 1
ATOM 998 C CA . PHE A 1 137 ? 6.081 -9.638 -3.870 1.00 96.44 137 PHE A CA 1
ATOM 999 C C . PHE A 1 137 ? 5.850 -10.442 -5.155 1.00 96.44 137 PHE A C 1
ATOM 1001 O O . PHE A 1 137 ? 4.819 -10.270 -5.802 1.00 96.44 137 PHE A O 1
ATOM 1008 N N . ALA A 1 138 ? 6.817 -11.279 -5.557 1.00 96.00 138 ALA A N 1
ATOM 1009 C CA . ALA A 1 138 ? 6.817 -12.016 -6.828 1.00 96.00 138 ALA A CA 1
ATOM 1010 C C . ALA A 1 138 ? 6.288 -11.161 -8.000 1.00 96.00 138 ALA A C 1
ATOM 1012 O O . ALA A 1 138 ? 5.354 -11.533 -8.713 1.00 96.00 138 ALA A O 1
ATOM 1013 N N . ALA A 1 139 ? 6.858 -9.964 -8.133 1.00 96.75 139 ALA A N 1
ATOM 1014 C CA . ALA A 1 139 ? 6.422 -8.925 -9.056 1.00 96.75 139 ALA A CA 1
ATOM 1015 C C . ALA A 1 139 ? 7.490 -8.650 -10.121 1.00 96.75 139 ALA A C 1
ATOM 1017 O O . ALA A 1 139 ? 8.640 -9.076 -9.999 1.00 96.75 139 ALA A O 1
ATOM 1018 N N . LYS A 1 140 ? 7.105 -7.910 -11.166 1.00 97.31 140 LYS A N 1
ATOM 1019 C CA . LYS A 1 140 ? 8.019 -7.433 -12.206 1.00 97.31 140 LYS A CA 1
ATOM 1020 C C . LYS A 1 140 ? 7.810 -5.939 -12.420 1.00 97.31 140 LYS A C 1
ATOM 1022 O O . LYS A 1 140 ? 6.962 -5.523 -13.207 1.00 97.31 140 LYS A O 1
ATOM 1027 N N . PHE A 1 141 ? 8.581 -5.138 -11.695 1.00 98.12 141 PHE A N 1
ATOM 1028 C CA . PHE A 1 141 ? 8.581 -3.691 -11.868 1.00 98.12 141 PHE A CA 1
ATOM 1029 C C . PHE A 1 141 ? 9.272 -3.279 -13.176 1.00 98.12 141 PHE A C 1
ATOM 1031 O O . PHE A 1 141 ? 10.410 -3.654 -13.466 1.00 98.12 141 PHE A O 1
ATOM 1038 N N . GLU A 1 142 ? 8.565 -2.469 -13.952 1.00 97.94 142 GLU A N 1
ATOM 1039 C CA . GLU A 1 142 ? 8.964 -1.911 -15.237 1.00 97.94 142 GLU A CA 1
ATOM 1040 C C . GLU A 1 142 ? 8.788 -0.392 -15.218 1.00 97.94 142 GLU A C 1
ATOM 1042 O O . GLU A 1 142 ? 7.996 0.157 -14.445 1.00 97.94 142 GLU A O 1
ATOM 1047 N N . VAL A 1 143 ? 9.538 0.290 -16.076 1.00 97.50 143 VAL A N 1
ATOM 1048 C CA . VAL A 1 143 ? 9.419 1.731 -16.280 1.00 97.50 143 VAL A CA 1
ATOM 1049 C C . VAL A 1 143 ? 8.343 1.978 -17.326 1.00 97.50 143 VAL A C 1
ATOM 1051 O O . VAL A 1 143 ? 8.420 1.455 -18.430 1.00 97.50 143 VAL A O 1
ATOM 1054 N N . PHE A 1 144 ? 7.357 2.807 -17.010 1.00 96.25 144 PHE A N 1
ATOM 1055 C CA . PHE A 1 144 ? 6.291 3.203 -17.919 1.00 96.25 144 PHE A CA 1
ATOM 1056 C C . PHE A 1 144 ? 6.329 4.699 -18.197 1.00 96.25 144 PHE A C 1
ATOM 1058 O O . PHE A 1 144 ? 6.552 5.516 -17.302 1.00 96.25 144 PHE A O 1
ATOM 1065 N N . THR A 1 145 ? 6.032 5.057 -19.439 1.00 95.06 145 THR A N 1
ATOM 1066 C CA . THR A 1 145 ? 5.854 6.442 -19.890 1.00 95.06 145 THR A CA 1
ATOM 1067 C C . THR A 1 145 ? 4.424 6.663 -20.347 1.00 95.06 145 THR A C 1
ATOM 1069 O O . THR A 1 145 ? 3.798 5.743 -20.871 1.00 95.06 145 THR A O 1
ATOM 1072 N N . HIS A 1 146 ? 3.935 7.892 -20.221 1.00 93.38 146 HIS A N 1
ATOM 1073 C CA . HIS A 1 146 ? 2.647 8.310 -20.761 1.00 93.38 146 HIS A CA 1
ATOM 1074 C C . HIS A 1 146 ? 2.792 9.712 -21.374 1.00 93.38 146 HIS A C 1
ATOM 1076 O O . HIS A 1 146 ? 3.404 10.556 -20.725 1.00 93.38 146 HIS A O 1
ATOM 1082 N N . PRO A 1 147 ? 2.211 10.015 -22.554 1.00 89.69 147 PRO A N 1
ATOM 1083 C CA . PRO A 1 147 ? 2.372 11.316 -23.221 1.00 89.69 147 PRO A CA 1
ATOM 1084 C C . PRO A 1 147 ? 2.061 12.533 -22.331 1.00 89.69 147 PRO A C 1
ATOM 1086 O O . PRO A 1 147 ? 2.779 13.527 -22.349 1.00 89.69 147 PRO A O 1
ATOM 1089 N N . ASP A 1 148 ? 1.015 12.431 -21.507 1.00 86.94 148 ASP A N 1
ATOM 1090 C CA . ASP A 1 148 ? 0.607 13.506 -20.589 1.00 86.94 148 ASP A CA 1
ATOM 1091 C C . ASP A 1 148 ? 1.398 13.585 -19.268 1.00 86.94 148 ASP A C 1
ATOM 1093 O O . ASP A 1 148 ? 1.213 14.538 -18.508 1.00 86.94 148 ASP A O 1
ATOM 1097 N N . ILE A 1 149 ? 2.231 12.588 -18.943 1.00 86.75 149 ILE A N 1
ATOM 1098 C CA . ILE A 1 149 ? 2.983 12.548 -17.682 1.00 86.75 149 ILE A CA 1
ATOM 1099 C C . ILE A 1 149 ? 4.461 12.769 -17.988 1.00 86.75 149 ILE A C 1
ATOM 1101 O O . ILE A 1 149 ? 5.102 11.965 -18.653 1.00 86.75 149 ILE A O 1
ATOM 1105 N N . LYS A 1 150 ? 5.019 13.864 -17.465 1.00 84.81 150 LYS A N 1
ATOM 1106 C CA . LYS A 1 150 ? 6.413 14.251 -17.737 1.00 84.81 150 LYS A CA 1
ATOM 1107 C C . LYS A 1 150 ? 7.451 13.308 -17.125 1.00 84.81 150 LYS A C 1
ATOM 1109 O O . LYS A 1 150 ? 8.581 13.273 -17.591 1.00 84.81 150 LYS A O 1
ATOM 1114 N N . SER A 1 151 ? 7.096 12.615 -16.049 1.00 87.62 151 SER A N 1
ATOM 1115 C CA . SER A 1 151 ? 7.980 11.699 -15.331 1.00 87.62 151 SER A CA 1
ATOM 1116 C C . SER A 1 151 ? 7.653 10.251 -15.662 1.00 87.62 151 SER A C 1
ATOM 1118 O O . SER A 1 151 ? 6.485 9.899 -15.821 1.00 87.62 151 SER A O 1
ATOM 1120 N N . ASN A 1 152 ? 8.673 9.403 -15.659 1.00 91.56 152 ASN A N 1
ATOM 1121 C CA . ASN A 1 152 ? 8.490 7.962 -15.752 1.00 91.56 152 ASN A CA 1
ATOM 1122 C C . ASN A 1 152 ? 7.823 7.412 -14.481 1.00 91.56 152 ASN A C 1
ATOM 1124 O O . ASN A 1 152 ? 8.002 7.950 -13.386 1.00 91.56 152 ASN A O 1
ATOM 1128 N N . LEU A 1 153 ? 7.061 6.328 -14.622 1.00 93.75 153 LEU A N 1
ATOM 1129 C CA . LEU A 1 153 ? 6.447 5.607 -13.511 1.00 93.75 153 LEU A CA 1
ATOM 1130 C C . LEU A 1 153 ? 7.048 4.210 -13.418 1.00 93.75 153 LEU A C 1
ATOM 1132 O O . LEU A 1 153 ? 6.948 3.446 -14.368 1.00 93.75 153 LEU A O 1
ATOM 1136 N N . VAL A 1 154 ? 7.576 3.828 -12.259 1.00 96.31 154 VAL A N 1
ATOM 1137 C CA . VAL A 1 154 ? 7.927 2.425 -12.004 1.00 96.31 154 VAL A CA 1
ATOM 1138 C C . VAL A 1 154 ? 6.696 1.685 -11.484 1.00 96.31 154 VAL A C 1
ATOM 1140 O O . VAL A 1 154 ? 6.172 2.036 -10.423 1.00 96.31 154 VAL A O 1
ATOM 1143 N N . ARG A 1 155 ? 6.174 0.721 -12.249 1.00 96.44 155 ARG A N 1
ATOM 1144 C CA . ARG A 1 155 ? 4.942 -0.038 -11.943 1.00 96.44 155 ARG A CA 1
ATOM 1145 C C . ARG A 1 155 ? 5.093 -1.507 -12.302 1.00 96.44 155 ARG A C 1
ATOM 1147 O O . ARG A 1 155 ? 5.983 -1.874 -13.054 1.00 96.44 155 ARG A O 1
ATOM 1154 N N . THR A 1 156 ? 4.209 -2.342 -11.776 1.00 97.50 156 THR A N 1
ATOM 1155 C CA . THR A 1 156 ? 4.094 -3.758 -12.148 1.00 97.50 156 THR A CA 1
ATOM 1156 C C . THR A 1 156 ? 2.676 -4.031 -12.641 1.00 97.50 156 THR A C 1
ATOM 1158 O O . THR A 1 156 ? 1.747 -3.299 -12.310 1.00 97.50 156 THR A O 1
ATOM 1161 N N . LEU A 1 157 ? 2.485 -5.084 -13.434 1.00 97.38 157 LEU A N 1
ATOM 1162 C CA . LEU A 1 157 ? 1.150 -5.540 -13.840 1.00 97.38 157 LEU A CA 1
ATOM 1163 C C . LEU A 1 157 ? 0.571 -6.597 -12.899 1.00 97.38 157 LEU A C 1
ATOM 1165 O O . LEU A 1 157 ? -0.633 -6.828 -12.916 1.00 97.38 157 LEU A O 1
ATOM 1169 N N . SER A 1 158 ? 1.403 -7.207 -12.054 1.00 97.06 158 SER A N 1
ATOM 1170 C CA . SER A 1 158 ? 0.970 -8.192 -11.068 1.00 97.06 158 SER A CA 1
ATOM 1171 C C . SER A 1 158 ? 1.814 -8.099 -9.805 1.00 97.06 158 SER A C 1
ATOM 1173 O O . SER A 1 158 ? 3.024 -7.863 -9.869 1.00 97.06 158 SER A O 1
ATOM 1175 N N . VAL A 1 159 ? 1.166 -8.284 -8.662 1.00 96.06 159 VAL A N 1
ATOM 1176 C CA . VAL A 1 159 ? 1.797 -8.321 -7.347 1.00 96.06 159 VAL A CA 1
ATOM 1177 C C . VAL A 1 159 ? 1.152 -9.424 -6.517 1.00 96.06 159 VAL A C 1
ATOM 1179 O O . VAL A 1 159 ? -0.075 -9.566 -6.473 1.00 96.06 159 VAL A O 1
ATOM 1182 N N . LEU A 1 160 ? 1.991 -10.242 -5.895 1.00 96.25 160 LEU A N 1
ATOM 1183 C CA . LEU A 1 160 ? 1.577 -11.303 -4.994 1.00 96.25 160 LEU A CA 1
ATOM 1184 C C . LEU A 1 160 ? 1.976 -10.937 -3.567 1.00 96.25 160 LEU A C 1
ATOM 1186 O O . LEU A 1 160 ? 2.963 -10.244 -3.321 1.00 96.25 160 LEU A O 1
ATOM 1190 N N . LEU A 1 161 ? 1.205 -11.447 -2.622 1.00 95.38 161 LEU A N 1
ATOM 1191 C CA . LEU A 1 161 ? 1.404 -11.268 -1.202 1.00 95.38 161 LEU A CA 1
ATOM 1192 C C . LEU A 1 161 ? 1.842 -12.603 -0.577 1.00 95.38 161 LEU A C 1
ATOM 1194 O O . LEU A 1 161 ? 1.227 -13.637 -0.861 1.00 95.38 161 LEU A O 1
ATOM 1198 N N . PRO A 1 162 ? 2.891 -12.615 0.263 1.00 94.62 162 PRO A N 1
ATOM 1199 C CA . PRO A 1 162 ? 3.227 -13.776 1.079 1.00 94.62 162 PRO A CA 1
ATOM 1200 C C . PRO A 1 162 ? 2.039 -14.214 1.935 1.00 94.62 162 PRO A C 1
ATOM 1202 O O . PRO A 1 162 ? 1.335 -13.376 2.494 1.00 94.62 162 PRO A O 1
ATOM 1205 N N . SER A 1 163 ? 1.832 -15.523 2.081 1.00 93.56 163 SER A N 1
ATOM 1206 C CA . SER A 1 163 ? 0.689 -16.078 2.818 1.00 93.56 163 SER A CA 1
ATOM 1207 C C . SER A 1 163 ? 0.613 -15.603 4.269 1.00 93.56 163 SER A C 1
ATOM 1209 O O . SER A 1 163 ? -0.480 -15.483 4.800 1.00 93.56 163 SER A O 1
ATOM 1211 N N . GLU A 1 164 ? 1.759 -15.305 4.889 1.00 94.12 164 GLU A N 1
ATOM 1212 C CA . GLU A 1 164 ? 1.858 -14.760 6.253 1.00 94.12 164 GLU A CA 1
ATOM 1213 C C . GLU A 1 164 ? 1.297 -13.332 6.398 1.00 94.12 164 GLU A C 1
ATOM 1215 O O . GLU A 1 164 ? 1.079 -12.881 7.515 1.00 94.12 164 GLU A O 1
ATOM 1220 N N . LEU A 1 165 ? 1.049 -12.621 5.290 1.00 95.81 165 LEU A N 1
ATOM 1221 C CA . LEU A 1 165 ? 0.460 -11.276 5.281 1.00 95.81 165 LEU A CA 1
ATOM 1222 C C . LEU A 1 165 ? -0.994 -11.249 4.786 1.00 95.81 165 LEU A C 1
ATOM 1224 O O . LEU A 1 165 ? -1.623 -10.188 4.794 1.00 95.81 165 LEU A O 1
ATOM 1228 N N . VAL A 1 166 ? -1.540 -12.381 4.336 1.00 95.31 166 VAL A N 1
ATOM 1229 C CA . VAL A 1 166 ? -2.925 -12.454 3.854 1.00 95.31 166 VAL A CA 1
ATOM 1230 C C . VAL A 1 166 ? -3.878 -12.148 5.009 1.00 95.31 166 VAL A C 1
ATOM 1232 O O . VAL A 1 166 ? -3.800 -12.778 6.056 1.00 95.31 166 VAL A O 1
ATOM 1235 N N . GLY A 1 167 ? -4.768 -11.171 4.816 1.00 95.19 167 GLY A N 1
ATOM 1236 C CA . GLY A 1 167 ? -5.667 -10.667 5.863 1.00 95.19 167 GLY A CA 1
ATOM 1237 C C . GLY A 1 167 ? -5.051 -9.597 6.775 1.00 95.19 167 GLY A C 1
ATOM 1238 O O . GLY A 1 167 ? -5.769 -9.003 7.569 1.00 95.19 167 GLY A O 1
ATOM 1239 N N . HIS A 1 168 ? -3.751 -9.316 6.636 1.00 97.12 168 HIS A N 1
ATOM 1240 C CA . HIS A 1 168 ? -3.039 -8.274 7.386 1.00 97.12 168 HIS A CA 1
ATOM 1241 C C . HIS A 1 168 ? -2.626 -7.088 6.510 1.00 97.12 168 HIS A C 1
ATOM 1243 O O . HIS A 1 168 ? -2.409 -5.993 7.023 1.00 97.12 168 HIS A O 1
ATOM 1249 N N . VAL A 1 169 ? -2.507 -7.287 5.195 1.00 97.19 169 VAL A N 1
ATOM 1250 C CA . VAL A 1 169 ? -2.178 -6.240 4.223 1.00 97.19 169 VAL A CA 1
ATOM 1251 C C . VAL A 1 169 ? -3.223 -6.223 3.114 1.00 97.19 169 VAL A C 1
ATOM 1253 O O . VAL A 1 169 ? -3.379 -7.202 2.384 1.00 97.19 169 VAL A O 1
ATOM 1256 N N . ASP A 1 170 ? -3.879 -5.079 2.945 1.00 95.00 170 ASP A N 1
ATOM 1257 C CA . ASP A 1 170 ? -4.925 -4.886 1.938 1.00 95.00 170 ASP A CA 1
ATOM 1258 C C . ASP A 1 170 ? -4.360 -4.342 0.623 1.00 95.00 170 ASP A C 1
ATOM 1260 O O . ASP A 1 170 ? -4.798 -4.720 -0.467 1.00 95.00 170 ASP A O 1
ATOM 1264 N N . VAL A 1 171 ? -3.364 -3.453 0.695 1.00 95.62 171 VAL A N 1
ATOM 1265 C CA . VAL A 1 171 ? -2.850 -2.742 -0.484 1.00 95.62 171 VAL A CA 1
ATOM 1266 C C . VAL A 1 171 ? -1.333 -2.669 -0.461 1.00 95.62 171 VAL A C 1
ATOM 1268 O O . VAL A 1 171 ? -0.731 -2.333 0.552 1.00 95.62 171 VAL A O 1
ATOM 1271 N N . ILE A 1 172 ? -0.723 -2.908 -1.623 1.00 96.62 172 ILE A N 1
ATOM 1272 C CA . ILE A 1 172 ? 0.684 -2.613 -1.903 1.00 96.62 172 ILE A CA 1
ATOM 1273 C C . ILE A 1 172 ? 0.714 -1.485 -2.932 1.00 96.62 172 ILE A C 1
ATOM 1275 O O . ILE A 1 172 ? 0.147 -1.622 -4.019 1.00 96.62 172 ILE A O 1
ATOM 1279 N N . HIS A 1 173 ? 1.375 -0.376 -2.612 1.00 95.12 173 HIS A N 1
ATOM 1280 C CA . HIS A 1 173 ? 1.460 0.785 -3.492 1.00 95.12 173 HIS A CA 1
ATOM 1281 C C . HIS A 1 173 ? 2.884 1.364 -3.526 1.00 95.12 173 HIS A C 1
ATOM 1283 O O . HIS A 1 173 ? 3.448 1.612 -2.470 1.00 95.12 173 HIS A O 1
ATOM 1289 N N . PRO A 1 174 ? 3.463 1.683 -4.691 1.00 93.75 174 PRO A N 1
ATOM 1290 C CA . PRO A 1 174 ? 2.885 1.509 -6.017 1.00 93.75 174 PRO A CA 1
ATOM 1291 C C . PRO A 1 174 ? 2.885 0.037 -6.442 1.00 93.75 174 PRO A C 1
ATOM 1293 O O . PRO A 1 174 ? 3.821 -0.705 -6.150 1.00 93.75 174 PRO A O 1
ATOM 1296 N N . SER A 1 175 ? 1.844 -0.380 -7.159 1.00 93.38 175 SER A N 1
ATOM 1297 C CA . SER A 1 175 ? 1.787 -1.703 -7.787 1.00 93.38 175 SER A CA 1
ATOM 1298 C C . SER A 1 175 ? 1.237 -1.594 -9.208 1.00 93.38 175 SER A C 1
ATOM 1300 O O . SER A 1 175 ? 1.955 -1.162 -10.112 1.00 93.38 175 SER A O 1
ATOM 1302 N N . THR A 1 176 ? -0.031 -1.942 -9.399 1.00 94.69 176 THR A N 1
ATOM 1303 C CA . THR A 1 176 ? -0.754 -1.940 -10.676 1.00 94.69 176 THR A CA 1
ATOM 1304 C C . THR A 1 176 ? -1.561 -0.660 -10.897 1.00 94.69 176 THR A C 1
ATOM 1306 O O . THR A 1 176 ? -2.391 -0.590 -11.806 1.00 94.69 176 THR A O 1
ATOM 1309 N N . ASP A 1 177 ? -1.381 0.340 -10.035 1.00 90.94 177 ASP A N 1
ATOM 1310 C CA . ASP A 1 177 ? -2.068 1.621 -10.100 1.00 90.94 177 ASP A CA 1
ATOM 1311 C C . ASP A 1 177 ? -1.336 2.601 -11.034 1.00 90.94 177 ASP A C 1
ATOM 1313 O O . ASP A 1 177 ? -0.264 3.135 -10.747 1.00 90.94 177 ASP A O 1
ATOM 1317 N N . PHE A 1 178 ? -1.943 2.859 -12.189 1.00 91.00 178 PHE A N 1
ATOM 1318 C CA . PHE A 1 178 ? -1.453 3.807 -13.189 1.00 91.00 178 PHE A CA 1
ATOM 1319 C C . PHE A 1 178 ? -2.250 5.108 -13.088 1.00 91.00 178 PHE A C 1
ATOM 1321 O O . PHE A 1 178 ? -3.173 5.370 -13.861 1.00 91.00 178 PHE A O 1
ATOM 1328 N N . VAL A 1 179 ? -1.931 5.914 -12.077 1.00 80.69 179 VAL A N 1
ATOM 1329 C CA . VAL A 1 179 ? -2.625 7.181 -11.830 1.00 80.69 179 VAL A CA 1
ATOM 1330 C C . VAL A 1 179 ? -2.025 8.285 -12.700 1.00 80.69 179 VAL A C 1
ATOM 1332 O O . VAL A 1 179 ? -0.836 8.588 -12.611 1.00 80.69 179 VAL A O 1
ATOM 1335 N N . ARG A 1 180 ? -2.865 8.938 -13.509 1.00 75.06 180 ARG A N 1
ATOM 1336 C CA . ARG A 1 180 ? -2.526 10.210 -14.160 1.00 75.06 180 ARG A CA 1
ATOM 1337 C C . ARG A 1 180 ? -2.676 11.320 -13.124 1.00 75.06 180 ARG A C 1
ATOM 1339 O O . ARG A 1 180 ? -3.795 11.664 -12.746 1.00 75.06 180 ARG A O 1
ATOM 1346 N N . THR A 1 181 ? -1.573 11.893 -12.653 1.00 62.44 181 THR A N 1
ATOM 1347 C CA . THR A 1 181 ? -1.643 13.118 -11.852 1.00 62.44 181 THR A CA 1
ATOM 1348 C C . THR A 1 181 ? -2.087 14.255 -12.770 1.00 62.44 181 THR A C 1
ATOM 1350 O O . THR A 1 181 ? -1.354 14.708 -13.644 1.00 62.44 181 THR A O 1
ATOM 1353 N N . SER A 1 182 ? -3.345 14.683 -12.635 1.00 58.16 182 SER A N 1
ATOM 1354 C CA . SER A 1 182 ? -3.855 15.804 -13.423 1.00 58.16 182 SER A CA 1
ATOM 1355 C C . SER A 1 182 ? -3.061 17.069 -13.080 1.00 58.16 182 SER A C 1
ATOM 1357 O O . SER A 1 182 ? -2.995 17.434 -11.902 1.00 58.16 182 SER A O 1
ATOM 1359 N N . PRO A 1 183 ? -2.531 17.810 -14.069 1.00 56.75 183 PRO A N 1
ATOM 1360 C CA . PRO A 1 183 ? -1.863 19.083 -13.816 1.00 56.75 183 PRO A CA 1
ATOM 1361 C C . PRO A 1 183 ? -2.802 20.142 -13.214 1.00 56.75 183 PRO A C 1
ATOM 1363 O O . PRO A 1 183 ? -2.325 21.164 -12.740 1.00 56.75 183 PRO A O 1
ATOM 1366 N N . ARG A 1 184 ? -4.124 19.903 -13.160 1.00 55.97 184 ARG A N 1
ATOM 1367 C CA . ARG A 1 184 ? -5.070 20.772 -12.433 1.00 55.97 184 ARG A CA 1
ATOM 1368 C C . ARG A 1 184 ? -4.876 20.753 -10.910 1.00 55.97 184 ARG A C 1
ATOM 1370 O O . ARG A 1 184 ? -5.353 21.665 -10.247 1.00 55.97 184 ARG A O 1
ATOM 1377 N N . LEU A 1 185 ? -4.209 19.727 -10.374 1.00 49.31 185 LEU A N 1
ATOM 1378 C CA . LEU A 1 185 ? -3.833 19.608 -8.959 1.00 49.31 185 LEU A CA 1
ATOM 1379 C C . LEU A 1 185 ? -2.372 20.002 -8.699 1.00 49.31 185 LEU A C 1
ATOM 1381 O O . LEU A 1 185 ? -1.972 20.108 -7.542 1.00 49.31 185 LEU A O 1
ATOM 1385 N N . ALA A 1 186 ? -1.571 20.229 -9.747 1.00 50.44 186 ALA A N 1
ATOM 1386 C CA . ALA A 1 186 ? -0.282 20.876 -9.570 1.00 50.44 186 ALA A CA 1
ATOM 1387 C C . ALA A 1 186 ? -0.560 22.306 -9.103 1.00 50.44 186 ALA A C 1
ATOM 1389 O O . ALA A 1 186 ? -1.366 23.010 -9.716 1.00 50.44 186 ALA A O 1
ATOM 1390 N N . SER A 1 187 ? 0.062 22.719 -7.997 1.00 47.56 187 SER A N 1
ATOM 1391 C CA . SER A 1 187 ? -0.033 24.092 -7.517 1.00 47.56 187 SER A CA 1
ATOM 1392 C C . SER A 1 187 ? 0.264 25.025 -8.686 1.00 47.56 187 SER A C 1
ATOM 1394 O O . SER A 1 187 ? 1.352 25.001 -9.260 1.00 47.56 187 SER A O 1
ATOM 1396 N N . ILE A 1 188 ? -0.733 25.817 -9.089 1.00 48.16 188 ILE A N 1
ATOM 1397 C CA . ILE A 1 188 ? -0.513 26.898 -10.043 1.00 48.16 188 ILE A CA 1
ATOM 1398 C C . ILE A 1 188 ? 0.581 27.753 -9.396 1.00 48.16 188 ILE A C 1
ATOM 1400 O O . ILE A 1 188 ? 0.335 28.265 -8.298 1.00 48.16 188 ILE A O 1
ATOM 1404 N N . PRO A 1 189 ? 1.783 27.896 -9.990 1.00 43.66 189 PRO A N 1
ATOM 1405 C CA . PRO A 1 189 ? 2.737 28.856 -9.475 1.00 43.66 189 PRO A CA 1
ATOM 1406 C C . PRO A 1 189 ? 2.014 30.193 -9.524 1.00 43.66 189 PRO A C 1
ATOM 1408 O O . PRO A 1 189 ? 1.581 30.629 -10.594 1.00 43.66 189 PRO A O 1
ATOM 1411 N N . THR A 1 190 ? 1.786 30.795 -8.357 1.00 46.66 190 THR A N 1
ATOM 1412 C CA . THR A 1 190 ? 1.188 32.119 -8.265 1.00 46.66 190 THR A CA 1
ATOM 1413 C C . THR A 1 190 ? 2.061 33.026 -9.111 1.00 46.66 190 THR A C 1
ATOM 1415 O O . THR A 1 190 ? 3.210 33.317 -8.778 1.00 46.66 190 THR A O 1
ATOM 1418 N N . ARG A 1 191 ? 1.552 33.400 -10.287 1.00 44.16 191 ARG A N 1
ATOM 1419 C CA . ARG A 1 191 ? 2.222 34.349 -11.162 1.00 44.16 191 ARG A CA 1
ATOM 1420 C C . ARG A 1 191 ? 2.292 35.628 -10.331 1.00 44.16 191 ARG A C 1
ATOM 1422 O O . ARG A 1 191 ? 1.273 36.288 -10.154 1.00 44.16 191 ARG A O 1
ATOM 1429 N N . LYS A 1 192 ? 3.463 35.942 -9.764 1.00 44.38 192 LYS A N 1
ATOM 1430 C CA . LYS A 1 192 ? 3.773 37.262 -9.196 1.00 44.38 192 LYS A CA 1
ATOM 1431 C C . LYS A 1 192 ? 3.828 38.252 -10.361 1.00 44.38 192 LYS A C 1
ATOM 1433 O O . LYS A 1 192 ? 4.892 38.674 -10.790 1.00 44.38 192 LYS A O 1
ATOM 1438 N N . GLY A 1 193 ? 2.671 38.526 -10.947 1.00 48.38 193 GLY A N 1
ATOM 1439 C CA . GLY A 1 193 ? 2.438 39.659 -11.823 1.00 48.38 193 GLY A CA 1
ATOM 1440 C C . GLY A 1 193 ? 1.653 40.701 -11.029 1.00 48.38 193 GLY A C 1
ATOM 1441 O O . GLY A 1 193 ? 0.815 40.306 -10.214 1.00 48.38 193 GLY A O 1
ATOM 1442 N N . PRO A 1 194 ? 1.905 42.004 -11.226 1.00 45.34 194 PRO A N 1
ATOM 1443 C CA . PRO A 1 194 ? 1.099 43.047 -10.609 1.00 45.34 194 PRO A CA 1
ATOM 1444 C C . PRO A 1 194 ? -0.375 42.826 -10.957 1.00 45.34 194 PRO A C 1
ATOM 1446 O O . PRO A 1 194 ? -0.720 42.638 -12.126 1.00 45.34 194 PRO A O 1
ATOM 1449 N N . ALA A 1 195 ? -1.239 42.811 -9.943 1.00 48.50 195 ALA A N 1
ATOM 1450 C CA . ALA A 1 195 ? -2.675 42.814 -10.162 1.00 48.50 195 ALA A CA 1
ATOM 1451 C C . ALA A 1 195 ? -3.051 44.087 -10.948 1.00 48.50 195 ALA A C 1
ATOM 1453 O O . ALA A 1 195 ? -2.572 45.167 -10.591 1.00 48.50 195 ALA A O 1
ATOM 1454 N N . PRO A 1 196 ? -3.880 44.005 -12.004 1.00 57.31 196 PRO A N 1
ATOM 1455 C CA . PRO A 1 196 ? -4.418 45.207 -12.622 1.00 57.31 196 PRO A CA 1
ATOM 1456 C C . PRO A 1 196 ? -5.241 45.976 -11.574 1.00 57.31 196 PRO A C 1
ATOM 1458 O O . PRO A 1 196 ? -5.937 45.343 -10.773 1.00 57.31 196 PRO A O 1
ATOM 1461 N N . PRO A 1 197 ? -5.159 47.318 -11.543 1.00 47.94 197 PRO A N 1
ATOM 1462 C CA . PRO A 1 197 ? -5.848 48.114 -10.539 1.00 47.94 197 PRO A CA 1
ATOM 1463 C C . PRO A 1 197 ? -7.353 47.849 -10.608 1.00 47.94 197 PRO A C 1
ATOM 1465 O O . PRO A 1 197 ? -7.977 47.954 -11.668 1.00 47.94 197 PRO A O 1
ATOM 1468 N N . ALA A 1 198 ? -7.927 47.486 -9.462 1.00 45.91 198 ALA A N 1
ATOM 1469 C CA . ALA A 1 198 ? -9.362 47.357 -9.296 1.00 45.91 198 ALA A CA 1
ATOM 1470 C C . ALA A 1 198 ? -10.006 48.727 -9.546 1.00 45.91 198 ALA A C 1
ATOM 1472 O O . ALA A 1 198 ? -9.738 49.686 -8.824 1.00 45.91 198 ALA A O 1
ATOM 1473 N N . LYS A 1 199 ? -10.849 48.828 -10.578 1.00 50.81 199 LYS A N 1
ATOM 1474 C CA . LYS A 1 199 ? -11.750 49.974 -10.715 1.00 50.81 199 LYS A CA 1
ATOM 1475 C C . LYS A 1 199 ? -12.808 49.872 -9.608 1.00 50.81 199 LYS A C 1
ATOM 1477 O O . LYS A 1 199 ? -13.356 48.780 -9.439 1.00 50.81 199 LYS A O 1
ATOM 1482 N N . PRO A 1 200 ? -13.099 50.951 -8.860 1.00 39.09 200 PRO A N 1
ATOM 1483 C CA . PRO A 1 200 ? -14.185 50.948 -7.889 1.00 39.09 200 PRO A CA 1
ATOM 1484 C C . PRO A 1 200 ? -15.502 50.614 -8.593 1.00 39.09 200 PRO A C 1
ATOM 1486 O O . PRO A 1 200 ? -15.818 51.201 -9.628 1.00 39.09 200 PRO A O 1
ATOM 1489 N N . CYS A 1 201 ? -16.247 49.653 -8.051 1.00 35.41 201 CYS A N 1
ATOM 1490 C CA . CYS A 1 201 ? -17.626 49.432 -8.456 1.00 35.41 201 CYS A CA 1
ATOM 1491 C C . CYS A 1 201 ? -18.451 50.629 -7.985 1.00 35.41 201 CYS A C 1
ATOM 1493 O O . CYS A 1 201 ? -18.511 50.901 -6.788 1.00 35.41 201 CYS A O 1
ATOM 1495 N N . ASP A 1 202 ? -19.067 51.320 -8.938 1.00 33.72 202 ASP A N 1
ATOM 1496 C CA . ASP A 1 202 ? -20.076 52.333 -8.677 1.00 33.72 202 ASP A CA 1
ATOM 1497 C C . ASP A 1 202 ? -21.278 51.672 -7.986 1.00 33.72 202 ASP A C 1
ATOM 1499 O O . ASP A 1 202 ? -21.866 50.710 -8.492 1.00 33.72 202 ASP A O 1
ATOM 1503 N N . THR A 1 203 ? -21.588 52.137 -6.780 1.00 39.44 203 THR A N 1
ATOM 1504 C CA . THR A 1 203 ? -22.768 51.742 -6.019 1.00 39.44 203 THR A CA 1
ATOM 1505 C C . THR A 1 203 ? -23.923 52.645 -6.422 1.00 39.44 203 THR A C 1
ATOM 1507 O O . THR A 1 203 ? -24.184 53.647 -5.760 1.00 39.44 203 THR A O 1
ATOM 1510 N N . SER A 1 204 ? -24.648 52.276 -7.476 1.00 38.84 204 SER A N 1
ATOM 1511 C CA . SER A 1 204 ? -26.014 52.762 -7.673 1.00 38.84 204 SER A CA 1
ATOM 1512 C C . SER A 1 204 ? -26.997 51.610 -7.483 1.00 38.84 204 SER A C 1
ATOM 1514 O O . SER A 1 204 ? -26.924 50.560 -8.122 1.00 38.84 204 SER A O 1
ATOM 1516 N N . VAL A 1 205 ? -27.863 51.805 -6.492 1.00 36.53 205 VAL A N 1
ATOM 1517 C CA . VAL A 1 205 ? -28.964 50.927 -6.098 1.00 36.53 205 VAL A CA 1
ATOM 1518 C C . VAL A 1 205 ? -30.155 51.187 -7.028 1.00 36.53 205 VAL A C 1
ATOM 1520 O O . VAL A 1 205 ? -30.374 52.314 -7.461 1.00 36.53 205 VAL A O 1
ATOM 1523 N N . ASP A 1 206 ? -30.871 50.104 -7.326 1.00 36.09 206 ASP A N 1
ATOM 1524 C CA . ASP A 1 206 ? -32.041 49.916 -8.189 1.00 36.09 206 ASP A CA 1
ATOM 1525 C C . ASP A 1 206 ? -32.977 51.100 -8.490 1.00 36.09 206 ASP A C 1
ATOM 1527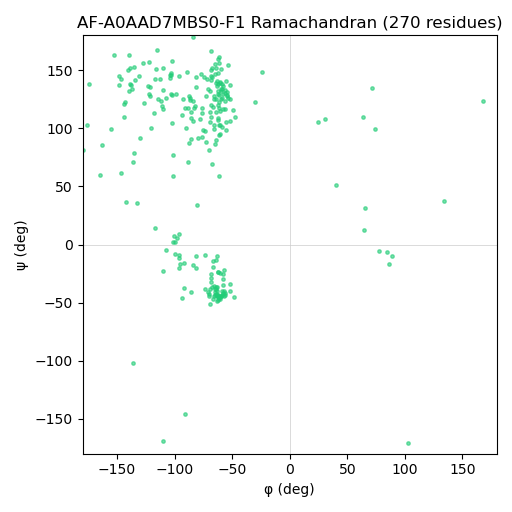 O O . ASP A 1 206 ? -33.385 51.872 -7.624 1.00 36.09 206 ASP A O 1
ATOM 1531 N N . SER A 1 207 ? -33.541 51.050 -9.700 1.00 33.16 207 SER A N 1
ATOM 1532 C CA . SER A 1 207 ? -34.985 51.231 -9.896 1.00 33.16 207 SER A CA 1
ATOM 1533 C C . SER A 1 207 ? -35.474 50.309 -11.021 1.00 33.16 207 SER A C 1
ATOM 1535 O O . SER A 1 207 ? -35.144 50.494 -12.190 1.00 33.16 207 SER A O 1
ATOM 1537 N N . H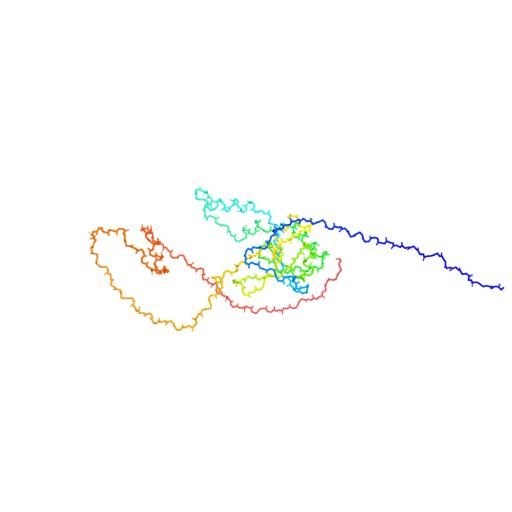IS A 1 208 ? -36.243 49.285 -10.644 1.00 35.31 208 HIS A N 1
ATOM 1538 C CA . HIS A 1 208 ? -37.011 48.401 -11.533 1.00 35.31 208 HIS A CA 1
ATOM 1539 C C . HIS A 1 208 ? -38.167 49.165 -12.214 1.00 35.31 208 HIS A C 1
ATOM 1541 O O . HIS A 1 208 ? -38.730 50.079 -11.609 1.00 35.31 208 HIS A O 1
ATOM 1547 N N . PRO A 1 209 ? -38.596 48.748 -13.422 1.00 38.22 209 PRO A N 1
ATOM 1548 C CA . PRO A 1 209 ? -39.838 47.964 -13.487 1.00 38.22 209 PRO A CA 1
ATOM 1549 C C . PRO A 1 209 ? -39.793 46.765 -14.462 1.00 38.22 209 PRO A C 1
ATOM 1551 O O . PRO A 1 209 ? -39.067 46.744 -15.453 1.00 38.22 209 PRO A O 1
ATOM 1554 N N . THR A 1 210 ? -40.587 45.743 -14.140 1.00 40.69 210 THR A N 1
ATOM 1555 C CA . THR A 1 210 ? -40.717 44.414 -14.781 1.00 40.69 210 THR A CA 1
ATOM 1556 C C . THR A 1 210 ? -41.676 44.415 -16.013 1.00 40.69 210 THR A C 1
ATOM 1558 O O . THR A 1 210 ? -42.268 45.449 -16.300 1.00 40.69 210 THR A O 1
ATOM 1561 N N . PRO A 1 211 ? -41.887 43.290 -16.748 1.00 56.09 211 PRO A N 1
ATOM 1562 C CA . PRO A 1 211 ? -41.370 42.982 -18.094 1.00 56.09 211 PRO A CA 1
ATOM 1563 C C . PRO A 1 211 ? -42.457 42.967 -19.212 1.00 56.09 211 PRO A C 1
ATOM 1565 O O . PRO A 1 211 ? -43.616 43.291 -18.963 1.00 56.09 211 PRO A O 1
ATOM 1568 N N . PRO A 1 212 ? -42.139 42.480 -20.433 1.00 37.69 212 PRO A N 1
ATOM 1569 C CA . PRO A 1 212 ? -42.800 41.227 -20.820 1.00 37.69 212 PRO A CA 1
ATOM 1570 C C . PRO A 1 212 ? -41.866 40.191 -21.466 1.00 37.69 212 PRO A C 1
ATOM 1572 O O . PRO A 1 212 ? -40.851 40.503 -22.088 1.00 37.69 212 PRO A O 1
ATOM 1575 N N . ALA A 1 213 ? -42.255 38.928 -21.301 1.00 46.69 213 ALA A N 1
ATOM 1576 C CA . ALA A 1 213 ? -41.605 37.735 -21.822 1.00 46.69 213 ALA A CA 1
ATOM 1577 C C . ALA A 1 213 ? -41.393 37.779 -23.344 1.00 46.69 213 ALA A C 1
ATOM 1579 O O . ALA A 1 213 ? -42.353 37.944 -24.097 1.00 46.69 213 ALA A O 1
ATOM 1580 N N . LYS A 1 214 ? -40.157 37.537 -23.800 1.00 34.69 214 LYS A N 1
ATOM 1581 C CA . LYS A 1 214 ? -39.866 37.111 -25.174 1.00 34.69 214 LYS A CA 1
ATOM 1582 C C . LYS A 1 214 ? -38.713 36.107 -25.205 1.00 34.69 214 LYS A C 1
ATOM 1584 O O . LYS A 1 214 ? -37.604 36.420 -24.796 1.00 34.69 214 LYS A O 1
ATOM 1589 N N . SER A 1 215 ? -39.040 34.948 -25.775 1.00 39.56 215 SER A N 1
ATOM 1590 C CA . SER A 1 215 ? -38.178 33.990 -26.473 1.00 39.56 215 SER A CA 1
ATOM 1591 C C . SER A 1 215 ? -37.062 33.293 -25.683 1.00 39.56 215 SER A C 1
ATOM 1593 O O . SER A 1 215 ? -36.026 33.871 -25.373 1.00 39.56 215 SER A O 1
ATOM 1595 N N . CYS A 1 216 ? -37.245 31.992 -25.454 1.00 40.75 216 CYS A N 1
ATOM 1596 C CA . CYS A 1 216 ? -36.240 31.074 -24.913 1.00 40.75 216 CYS A CA 1
ATOM 1597 C C . CYS A 1 216 ? -35.241 30.578 -25.976 1.00 40.75 216 CYS A C 1
ATOM 1599 O O . CYS A 1 216 ? -34.809 29.434 -25.892 1.00 40.75 216 CYS A O 1
ATOM 1601 N N . ASP A 1 217 ? -34.883 31.398 -26.966 1.00 45.72 217 ASP A N 1
ATOM 1602 C CA . ASP A 1 217 ? -34.035 30.945 -28.081 1.00 45.72 217 ASP A CA 1
ATOM 1603 C C . ASP A 1 217 ? -32.876 31.896 -28.396 1.00 45.72 217 ASP A C 1
ATOM 1605 O O . ASP A 1 217 ? -32.468 32.097 -29.539 1.00 45.72 217 ASP A O 1
ATOM 1609 N N . THR A 1 218 ? -32.311 32.508 -27.355 1.00 45.34 218 THR A N 1
ATOM 1610 C CA . THR A 1 218 ? -30.999 33.136 -27.487 1.00 45.34 218 THR A CA 1
ATOM 1611 C C . THR A 1 218 ? -29.964 32.044 -27.287 1.00 45.34 218 THR A C 1
ATOM 1613 O O . THR A 1 218 ? -29.755 31.588 -26.160 1.00 45.34 218 THR A O 1
ATOM 1616 N N . SER A 1 219 ? -29.329 31.633 -28.388 1.00 45.69 219 SER A N 1
ATOM 1617 C CA . SER A 1 219 ? -28.099 30.843 -28.409 1.00 45.69 219 SER A CA 1
ATOM 1618 C C . SER A 1 219 ? -27.267 31.164 -27.172 1.00 45.69 219 SER A C 1
ATOM 1620 O O . SER A 1 219 ? -26.958 32.342 -26.950 1.00 45.69 219 SER A O 1
ATOM 1622 N N . VAL A 1 220 ? -26.936 30.156 -26.359 1.00 50.94 220 VAL A N 1
ATOM 1623 C CA . VAL A 1 220 ? -25.978 30.319 -25.263 1.00 50.94 220 VAL A CA 1
ATOM 1624 C C . VAL A 1 220 ? -24.714 30.855 -25.915 1.00 50.94 220 VAL A C 1
ATOM 1626 O O . VAL A 1 220 ? -23.980 30.117 -26.571 1.00 50.94 220 VAL A O 1
ATOM 1629 N N . GLY A 1 221 ? -24.528 32.175 -25.832 1.00 48.81 221 GLY A N 1
ATOM 1630 C CA . GLY A 1 221 ? -23.366 32.835 -26.391 1.00 48.81 221 GLY A CA 1
ATOM 1631 C C . GLY A 1 221 ? -22.134 32.145 -25.835 1.00 48.81 221 GLY A C 1
ATOM 1632 O O . GLY A 1 221 ? -22.195 31.556 -24.755 1.00 48.81 221 GLY A O 1
ATOM 1633 N N . SER A 1 222 ? -21.030 32.211 -26.574 1.00 54.62 222 SER A N 1
ATOM 1634 C CA . SER A 1 222 ? -19.705 31.714 -26.192 1.00 54.62 222 SER A CA 1
ATOM 1635 C C . SER A 1 222 ? -19.171 32.424 -24.928 1.00 54.62 222 SER A C 1
ATOM 1637 O O . SER A 1 222 ? -18.148 33.106 -24.938 1.00 54.62 222 SER A O 1
ATOM 1639 N N . GLY A 1 223 ? -19.912 32.327 -23.829 1.00 61.38 223 GLY A N 1
ATOM 1640 C CA . GLY A 1 223 ? -19.731 32.994 -22.564 1.00 61.38 223 GLY A CA 1
ATOM 1641 C C . GLY A 1 223 ? -18.925 32.077 -21.676 1.00 61.38 223 GLY A C 1
ATOM 1642 O O . GLY A 1 223 ? -19.374 31.012 -21.258 1.00 61.38 223 GLY A O 1
ATOM 1643 N N . ARG A 1 224 ? -17.694 32.491 -21.402 1.00 75.81 224 ARG A N 1
ATOM 1644 C CA . ARG A 1 224 ? -16.812 31.805 -20.468 1.00 75.81 224 ARG A CA 1
ATOM 1645 C C . ARG A 1 224 ? -17.510 31.693 -19.110 1.00 75.81 224 ARG A C 1
ATOM 1647 O O . ARG A 1 224 ? -17.872 32.713 -18.526 1.00 75.81 224 ARG A O 1
ATOM 1654 N N . ILE A 1 225 ? -17.663 30.474 -18.592 1.00 81.44 225 ILE A N 1
ATOM 1655 C CA . ILE A 1 225 ? -18.140 30.263 -17.221 1.00 81.44 225 ILE A CA 1
ATOM 1656 C C . ILE A 1 225 ? -17.085 30.853 -16.279 1.00 81.44 225 ILE A C 1
ATOM 1658 O O . ILE A 1 225 ? -15.943 30.395 -16.222 1.00 81.44 225 ILE A O 1
ATOM 1662 N N . THR A 1 226 ? -17.463 31.910 -15.570 1.00 83.94 226 THR A N 1
ATOM 1663 C CA . THR A 1 226 ? -16.668 32.552 -14.521 1.00 83.94 226 THR A CA 1
ATOM 1664 C C . THR A 1 226 ? -17.189 32.137 -13.141 1.00 83.94 226 THR A C 1
ATOM 1666 O O . THR A 1 226 ? -18.367 31.787 -13.010 1.00 83.94 226 THR A O 1
ATOM 1669 N N . PRO A 1 227 ? -16.370 32.225 -12.076 1.00 85.44 227 PRO A N 1
ATOM 1670 C CA . PRO A 1 227 ? -16.854 32.034 -10.708 1.00 85.44 227 PRO A CA 1
ATOM 1671 C C . PRO A 1 227 ? -18.076 32.907 -10.384 1.00 85.44 227 PRO A C 1
ATOM 1673 O O . PRO A 1 227 ? -18.982 32.469 -9.684 1.00 85.44 227 PRO A O 1
ATOM 1676 N N . THR A 1 228 ? -18.152 34.116 -10.953 1.00 79.31 228 THR A N 1
ATOM 1677 C CA . THR A 1 228 ? -19.282 35.038 -10.783 1.00 79.31 228 THR A CA 1
ATOM 1678 C C . THR A 1 228 ? -20.547 34.557 -11.487 1.00 79.31 228 THR A C 1
ATOM 1680 O O . THR A 1 228 ? -21.628 34.648 -10.909 1.00 79.31 228 THR A O 1
ATOM 1683 N N . THR A 1 229 ? -20.450 34.037 -12.714 1.00 80.12 229 THR A N 1
ATOM 1684 C CA . THR A 1 229 ? -21.620 33.474 -13.412 1.00 80.12 229 THR A CA 1
ATOM 1685 C C . THR A 1 229 ? -22.111 32.205 -12.729 1.00 80.12 229 THR A C 1
ATOM 1687 O O . THR A 1 229 ? -23.317 32.022 -12.616 1.00 80.12 229 THR A O 1
ATOM 1690 N N . LEU A 1 230 ? -21.195 31.384 -12.202 1.00 84.38 230 LEU A N 1
ATOM 1691 C CA . LEU A 1 230 ? -21.547 30.202 -11.418 1.00 84.38 230 LEU A CA 1
ATOM 1692 C C . LEU A 1 230 ? -22.223 30.598 -10.096 1.00 84.38 230 LEU A C 1
ATOM 1694 O O . LEU A 1 230 ? -23.313 30.126 -9.807 1.00 84.38 230 LEU A O 1
ATOM 1698 N N . CYS A 1 231 ? -21.667 31.562 -9.352 1.00 80.62 231 CYS A N 1
ATOM 1699 C CA . CYS A 1 231 ? -22.298 32.088 -8.135 1.00 80.62 231 CYS A CA 1
ATOM 1700 C C . CYS A 1 231 ? -23.705 32.645 -8.396 1.00 80.62 231 CYS A C 1
ATOM 1702 O O . CYS A 1 231 ? -24.603 32.457 -7.582 1.00 80.62 231 CYS A O 1
ATOM 1704 N N . LYS A 1 232 ? -23.908 33.350 -9.515 1.00 78.88 232 LYS A N 1
ATOM 1705 C CA . LYS A 1 232 ? -25.226 33.883 -9.892 1.00 78.88 232 LYS A CA 1
ATOM 1706 C C . LYS A 1 232 ? -26.222 32.782 -10.263 1.00 78.88 232 LYS A C 1
ATOM 1708 O O . LYS A 1 232 ? -27.414 32.971 -10.034 1.00 78.88 232 LYS A O 1
ATOM 1713 N N . LEU A 1 233 ? -25.753 31.671 -10.833 1.00 79.81 233 LEU A N 1
ATOM 1714 C CA . LEU A 1 233 ? -26.581 30.508 -11.142 1.00 79.81 233 LEU A CA 1
ATOM 1715 C C . LEU A 1 233 ? -27.029 29.798 -9.855 1.00 79.81 233 LEU A C 1
ATOM 1717 O O . LEU A 1 233 ? -28.228 29.629 -9.654 1.00 79.81 233 LEU A O 1
ATOM 1721 N N . GLU A 1 234 ? -26.089 29.488 -8.956 1.00 81.62 234 GLU A N 1
ATOM 1722 C CA . GLU A 1 234 ? -26.357 28.775 -7.693 1.00 81.62 234 GLU A CA 1
ATOM 1723 C C . GLU A 1 234 ? -27.260 29.583 -6.739 1.00 81.62 234 GLU A C 1
ATOM 1725 O O . GLU A 1 234 ? -28.158 29.044 -6.095 1.00 81.62 234 GLU A O 1
ATOM 1730 N N . ARG A 1 235 ? -27.106 30.916 -6.697 1.00 67.69 235 ARG A N 1
ATOM 1731 C CA . ARG A 1 235 ? -27.911 31.785 -5.814 1.00 67.69 235 ARG A CA 1
ATOM 1732 C C . ARG A 1 235 ? -29.366 31.984 -6.241 1.00 67.69 235 ARG A C 1
ATOM 1734 O O . ARG A 1 235 ? -30.133 32.539 -5.458 1.00 67.69 235 ARG A O 1
ATOM 1741 N N . ARG A 1 236 ? -29.800 31.544 -7.432 1.00 55.53 236 ARG A N 1
ATOM 1742 C CA . ARG A 1 236 ? -31.229 31.649 -7.807 1.00 55.53 236 ARG A CA 1
ATOM 1743 C C . ARG A 1 236 ? -32.150 30.810 -6.914 1.00 55.53 236 ARG A C 1
ATOM 1745 O O . ARG A 1 236 ? -33.357 31.042 -6.935 1.00 55.53 236 ARG A O 1
ATOM 1752 N N . HIS A 1 237 ? -31.599 29.892 -6.119 1.00 50.34 237 HIS A N 1
ATOM 1753 C CA . HIS A 1 237 ? -32.364 29.033 -5.219 1.00 50.34 237 HIS A CA 1
ATOM 1754 C C . HIS A 1 237 ? -32.439 29.544 -3.762 1.00 50.34 237 HIS A C 1
ATOM 1756 O O . HIS A 1 237 ? -33.266 29.065 -2.991 1.00 50.34 237 HIS A O 1
ATOM 1762 N N . GLU A 1 238 ? -31.646 30.550 -3.372 1.00 48.47 238 GLU A N 1
ATOM 1763 C CA . GLU A 1 238 ? -31.600 31.063 -1.991 1.00 48.47 238 GLU A CA 1
ATOM 1764 C C . GLU A 1 238 ? -32.391 32.370 -1.818 1.00 48.47 238 GLU A C 1
ATOM 1766 O O . GLU A 1 238 ? -31.868 33.401 -1.394 1.00 48.47 238 GLU A O 1
ATOM 1771 N N . ARG A 1 239 ? -33.695 32.350 -2.113 1.00 44.59 239 ARG A N 1
ATOM 1772 C CA . ARG A 1 239 ? -34.604 33.354 -1.537 1.00 44.59 239 ARG A CA 1
ATOM 1773 C C . ARG A 1 239 ? -35.070 32.855 -0.170 1.00 44.59 239 ARG A C 1
ATOM 1775 O O . ARG A 1 239 ? -36.080 32.168 -0.092 1.00 44.59 239 ARG A O 1
ATOM 1782 N N . GLY A 1 240 ? -34.340 33.218 0.891 1.00 43.94 240 GLY A N 1
ATOM 1783 C CA . GLY A 1 240 ? -34.916 33.251 2.244 1.00 43.94 240 GLY A CA 1
ATOM 1784 C C . GLY A 1 240 ? -34.141 32.629 3.410 1.00 43.94 240 GLY A C 1
ATOM 1785 O O . GLY A 1 240 ? -34.794 32.083 4.297 1.00 43.94 240 GLY A O 1
ATOM 1786 N N . HIS A 1 241 ? -32.807 32.720 3.493 1.00 38.16 241 HIS A N 1
ATOM 1787 C CA . HIS A 1 241 ? -32.119 32.429 4.765 1.00 38.16 241 HIS A CA 1
ATOM 1788 C C . HIS A 1 241 ? -30.899 33.335 5.023 1.00 38.16 241 HIS A C 1
ATOM 1790 O O . HIS A 1 241 ? -29.966 33.338 4.221 1.00 38.16 241 HIS A O 1
ATOM 1796 N N . PRO A 1 242 ? -30.859 34.105 6.131 1.00 42.78 242 PRO A N 1
ATOM 1797 C CA . PRO A 1 242 ? -29.678 34.878 6.506 1.00 42.78 242 PRO A CA 1
ATOM 1798 C C . PRO A 1 242 ? -28.602 33.946 7.091 1.00 42.78 242 PRO A C 1
ATOM 1800 O O . PRO A 1 242 ? -28.644 33.563 8.260 1.00 42.78 242 PRO A O 1
ATOM 1803 N N . GLY A 1 243 ? -27.631 33.555 6.264 1.00 39.22 243 GLY A N 1
ATOM 1804 C CA . GLY A 1 243 ? -26.498 32.721 6.666 1.00 39.22 243 GLY A CA 1
ATOM 1805 C C . GLY A 1 243 ? -25.437 33.496 7.453 1.00 39.22 243 GLY A C 1
ATOM 1806 O O . GLY A 1 243 ? -24.789 34.398 6.922 1.00 39.22 243 GLY A O 1
ATOM 1807 N N . LYS A 1 244 ? -25.213 33.098 8.713 1.00 37.56 244 LYS A N 1
ATOM 1808 C CA . LYS A 1 244 ? -23.973 33.369 9.462 1.00 37.56 244 LYS A CA 1
ATOM 1809 C C . LYS A 1 244 ? -22.780 32.830 8.664 1.00 37.56 244 LYS A C 1
ATOM 1811 O O . LYS A 1 244 ? -22.776 31.665 8.277 1.00 37.56 244 LYS A O 1
ATOM 1816 N N . GLN A 1 245 ? -21.752 33.655 8.471 1.00 38.50 245 GLN A N 1
ATOM 1817 C CA . GLN A 1 245 ? -20.463 33.214 7.938 1.00 38.50 245 GLN A CA 1
ATOM 1818 C C . GLN A 1 245 ? -19.838 32.189 8.899 1.00 38.50 245 GLN A C 1
ATOM 1820 O O . GLN A 1 245 ? -19.381 32.544 9.983 1.00 38.50 245 GLN A O 1
ATOM 1825 N N . ALA A 1 246 ? -19.822 30.913 8.511 1.00 38.12 246 ALA A N 1
ATOM 1826 C CA . ALA A 1 246 ? -18.927 29.930 9.104 1.00 38.12 246 ALA A CA 1
ATOM 1827 C C . ALA A 1 246 ? -17.527 30.187 8.529 1.00 38.12 246 ALA A C 1
ATOM 1829 O O . ALA A 1 246 ? -17.314 30.076 7.321 1.00 38.12 246 ALA A O 1
ATOM 1830 N N . GLY A 1 247 ? -16.599 30.619 9.383 1.00 34.62 247 GLY A N 1
ATOM 1831 C CA . GLY A 1 247 ? -15.231 30.925 8.984 1.00 34.62 247 GLY A CA 1
ATOM 1832 C C . GLY A 1 247 ? -14.539 29.706 8.377 1.00 34.62 247 GLY A C 1
ATOM 1833 O O . GLY A 1 247 ? -14.559 28.620 8.957 1.00 34.62 247 GLY A O 1
ATOM 1834 N N . LEU A 1 248 ? -13.887 29.905 7.227 1.00 38.06 248 LEU A N 1
ATOM 1835 C CA . LEU A 1 248 ? -12.789 29.039 6.812 1.00 38.06 248 LEU A CA 1
ATOM 1836 C C . LEU A 1 248 ? -11.797 28.980 7.976 1.00 38.06 248 LEU A C 1
ATOM 1838 O O . LEU A 1 248 ? -11.361 30.029 8.452 1.00 38.06 248 LEU A O 1
ATOM 1842 N N . GLY A 1 249 ? -11.474 27.770 8.436 1.00 35.16 249 GLY A N 1
ATOM 1843 C CA . GLY A 1 249 ? -10.534 27.544 9.528 1.00 35.16 249 GLY A CA 1
ATOM 1844 C C . GLY A 1 249 ? -9.263 28.361 9.327 1.00 35.16 249 GLY A C 1
ATOM 1845 O O . GLY A 1 249 ? -8.475 28.098 8.417 1.00 35.16 249 GLY A O 1
ATOM 1846 N N . ALA A 1 250 ? -9.092 29.380 10.166 1.00 34.12 250 ALA A N 1
ATOM 1847 C CA . ALA A 1 250 ? -7.861 30.138 10.234 1.00 34.12 250 ALA A CA 1
ATOM 1848 C C . ALA A 1 250 ? -6.718 29.179 10.618 1.00 34.12 250 ALA A C 1
ATOM 1850 O O . ALA A 1 250 ? -6.909 28.320 11.485 1.00 34.12 250 ALA A O 1
ATOM 1851 N N . PRO A 1 251 ? -5.528 29.299 10.006 1.00 36.00 251 PRO A N 1
ATOM 1852 C CA . PRO A 1 251 ? -4.363 28.566 10.473 1.00 36.00 251 PRO A CA 1
ATOM 1853 C C . PRO A 1 251 ? -4.066 29.005 11.910 1.00 36.00 251 PRO A C 1
ATOM 1855 O O . PRO A 1 251 ? -3.890 30.195 12.174 1.00 36.00 251 PRO A O 1
ATOM 1858 N N . GLN A 1 252 ? -4.041 28.050 12.842 1.00 38.53 252 GLN A N 1
ATOM 1859 C CA . GLN A 1 252 ? -3.696 28.344 14.229 1.00 38.53 252 GLN A CA 1
ATOM 1860 C C . GLN A 1 252 ? -2.310 29.014 14.307 1.00 38.53 252 GLN A C 1
ATOM 1862 O O . GLN A 1 252 ? -1.359 28.528 13.679 1.00 38.53 252 GLN A O 1
ATOM 1867 N N . PRO A 1 253 ? -2.163 30.110 15.072 1.00 34.06 253 PRO A N 1
ATOM 1868 C CA . PRO A 1 253 ? -0.869 30.737 15.277 1.00 34.06 253 PRO A CA 1
ATOM 1869 C C . PRO A 1 253 ? 0.047 29.787 16.057 1.00 34.06 253 PRO A C 1
ATOM 1871 O O . PRO A 1 253 ? -0.284 29.318 17.145 1.00 34.06 253 PRO A O 1
ATOM 1874 N N . ARG A 1 254 ? 1.231 29.514 15.496 1.00 36.41 254 ARG A N 1
ATOM 1875 C CA . ARG A 1 254 ? 2.327 28.858 16.217 1.00 36.41 254 ARG A CA 1
ATOM 1876 C C . ARG A 1 254 ? 2.746 29.759 17.378 1.00 36.41 254 ARG A C 1
ATOM 1878 O O . ARG A 1 254 ? 3.341 30.809 17.151 1.00 36.41 254 ARG A O 1
ATOM 1885 N N . GLY A 1 255 ? 2.423 29.339 18.598 1.00 32.66 255 GLY A N 1
ATOM 1886 C CA . GLY A 1 255 ? 2.926 29.959 19.821 1.00 32.66 255 GLY A CA 1
ATOM 1887 C C . GLY A 1 255 ? 4.457 29.865 19.925 1.00 32.66 255 GLY A C 1
ATOM 1888 O O . GLY A 1 255 ? 5.070 28.996 19.292 1.00 32.66 255 GLY A O 1
ATOM 1889 N N . PRO A 1 256 ? 5.093 30.772 20.687 1.00 34.16 256 PRO A N 1
ATOM 1890 C CA . PRO A 1 256 ? 6.540 30.841 20.805 1.00 34.16 256 PRO A CA 1
ATOM 1891 C C . PRO A 1 256 ? 7.114 29.566 21.429 1.00 34.16 256 PRO A C 1
ATOM 1893 O O . PRO A 1 256 ? 6.598 29.009 22.396 1.00 34.16 256 PRO A O 1
ATOM 1896 N N . ARG A 1 257 ? 8.212 29.113 20.826 1.00 33.34 257 ARG A N 1
ATOM 1897 C CA . ARG A 1 257 ? 8.997 27.946 21.217 1.00 33.34 257 ARG A CA 1
ATOM 1898 C C . ARG A 1 257 ? 9.636 28.237 22.582 1.00 33.34 257 ARG A C 1
ATOM 1900 O O . ARG A 1 257 ? 10.593 29.000 22.652 1.00 33.34 257 ARG A O 1
ATOM 1907 N N . SER A 1 258 ? 9.081 27.665 23.651 1.00 32.75 258 SER A N 1
ATOM 1908 C CA . SER A 1 258 ? 9.721 27.661 24.969 1.00 32.75 258 SER A CA 1
ATOM 1909 C C . SER A 1 258 ? 10.964 26.780 24.903 1.00 32.75 258 SER A C 1
ATOM 1911 O O . SER A 1 258 ? 10.877 25.563 24.739 1.00 32.75 258 SER A O 1
ATOM 1913 N N . SER A 1 259 ? 12.125 27.421 24.976 1.00 37.31 259 SER A N 1
ATOM 1914 C CA . SER A 1 259 ? 13.408 26.773 25.201 1.00 37.31 259 SER A CA 1
ATOM 1915 C C . SER A 1 259 ? 13.481 26.347 26.665 1.00 37.31 259 SER A C 1
ATOM 1917 O O . SER A 1 259 ? 13.817 27.151 27.530 1.00 37.31 259 SER A O 1
ATOM 1919 N N . SER A 1 260 ? 13.188 25.080 26.947 1.00 36.97 260 SER A N 1
ATOM 1920 C CA . SER A 1 260 ? 13.469 24.474 28.249 1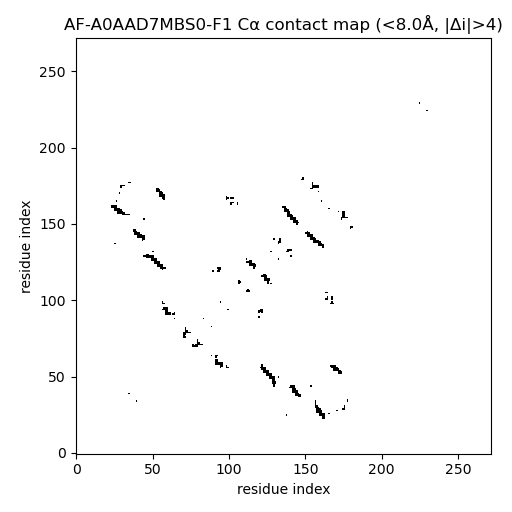.00 36.97 260 SER A CA 1
ATOM 1921 C C . SER A 1 260 ? 14.403 23.285 28.056 1.00 36.97 260 SER A C 1
ATOM 1923 O O . SER A 1 260 ? 14.006 22.222 27.595 1.00 36.97 260 SER A O 1
ATOM 1925 N N . GLN A 1 261 ? 15.674 23.577 28.332 1.00 32.94 261 GLN A N 1
ATOM 1926 C CA . GLN A 1 261 ? 16.701 22.727 28.935 1.00 32.94 261 GLN A CA 1
ATOM 1927 C C . GLN A 1 261 ? 16.621 21.216 28.682 1.00 32.94 261 GLN A C 1
ATOM 1929 O O . GLN A 1 261 ? 15.853 20.480 29.293 1.00 32.94 261 GLN A O 1
ATOM 1934 N N . VAL A 1 262 ? 17.562 20.765 27.856 1.00 34.62 262 VAL A N 1
ATOM 1935 C CA . VAL A 1 262 ? 18.100 19.407 27.882 1.00 34.62 262 VAL A CA 1
ATOM 1936 C C . VAL A 1 262 ? 18.922 19.262 29.164 1.00 34.62 262 VAL A C 1
ATOM 1938 O O . VAL A 1 262 ? 19.961 19.906 29.297 1.00 34.62 262 VAL A O 1
ATOM 1941 N N . SER A 1 263 ? 18.464 18.413 30.082 1.00 32.09 263 SER A N 1
ATOM 1942 C CA . SER A 1 263 ? 19.335 17.767 31.068 1.00 32.09 263 SER A CA 1
ATOM 1943 C C . SER A 1 263 ? 19.571 16.312 30.645 1.00 32.09 263 SER A C 1
ATOM 1945 O O . SER A 1 263 ? 18.686 15.713 30.028 1.00 32.09 263 SER A O 1
ATOM 1947 N N . PRO A 1 264 ? 20.760 15.749 30.911 1.00 33.44 264 PRO A N 1
ATOM 1948 C CA . PRO A 1 264 ? 21.234 14.524 30.278 1.00 33.44 264 PRO A CA 1
ATOM 1949 C C . PRO A 1 264 ? 20.636 13.286 30.953 1.00 33.44 264 PRO A C 1
ATOM 1951 O O . PRO A 1 264 ? 20.617 13.202 32.179 1.00 33.44 264 PRO A O 1
ATOM 1954 N N . MET A 1 265 ? 20.184 12.316 30.155 1.00 33.34 265 MET A N 1
ATOM 1955 C CA . MET A 1 265 ? 19.871 10.972 30.642 1.00 33.34 265 MET A CA 1
ATOM 1956 C C . MET A 1 265 ? 21.132 10.107 30.616 1.00 33.34 265 MET A C 1
ATOM 1958 O O . MET A 1 265 ? 21.796 9.974 29.587 1.00 33.34 265 MET A O 1
ATOM 1962 N N . ASP A 1 266 ? 21.426 9.568 31.792 1.00 33.47 266 ASP A N 1
ATOM 1963 C CA . ASP A 1 266 ? 22.508 8.654 32.144 1.00 33.47 266 ASP A CA 1
ATOM 1964 C C . ASP A 1 266 ? 22.367 7.301 31.401 1.00 33.47 266 ASP A C 1
ATOM 1966 O O . ASP A 1 266 ? 21.241 6.810 31.254 1.00 33.47 266 ASP A O 1
ATOM 1970 N N . PRO A 1 267 ? 23.454 6.661 30.923 1.00 38.56 267 PRO A N 1
ATOM 1971 C CA . PRO A 1 267 ? 23.383 5.411 30.181 1.00 38.56 267 PRO A CA 1
ATOM 1972 C C . PRO A 1 267 ? 23.756 4.229 31.081 1.00 38.56 267 PRO A C 1
ATOM 1974 O O . PRO A 1 267 ? 24.938 4.018 31.313 1.00 38.56 267 PRO A O 1
ATOM 1977 N N . LEU A 1 268 ? 22.793 3.420 31.546 1.00 32.09 268 LEU A N 1
ATOM 1978 C CA . LEU A 1 268 ? 23.047 2.050 32.038 1.00 32.09 268 LEU A CA 1
ATOM 1979 C C . LEU A 1 268 ? 21.747 1.320 32.424 1.00 32.09 268 LEU A C 1
ATOM 1981 O O . LEU A 1 268 ? 21.221 1.500 33.514 1.00 32.09 268 LEU A O 1
ATOM 1985 N N . ALA A 1 269 ? 21.286 0.412 31.563 1.00 35.56 269 ALA A N 1
ATOM 1986 C CA . ALA A 1 269 ? 20.627 -0.823 31.994 1.00 35.56 269 ALA A CA 1
ATOM 1987 C C . ALA A 1 269 ? 20.775 -1.877 30.890 1.00 35.56 269 ALA A C 1
ATOM 1989 O O . ALA A 1 269 ? 20.105 -1.872 29.860 1.00 35.56 269 ALA A O 1
ATOM 1990 N N . LYS A 1 270 ? 21.760 -2.737 31.121 1.00 31.56 270 LYS A N 1
ATOM 1991 C CA . LYS A 1 270 ? 22.142 -3.930 30.375 1.00 31.56 270 LYS A CA 1
ATOM 1992 C C . LYS A 1 270 ? 21.338 -5.110 30.954 1.00 31.56 270 LYS A C 1
ATOM 1994 O O . LYS A 1 270 ? 21.188 -5.160 32.168 1.00 31.56 270 LYS A O 1
ATOM 1999 N N . ILE A 1 271 ? 21.010 -6.095 30.113 1.00 35.44 271 ILE A N 1
ATOM 2000 C CA . ILE A 1 271 ? 20.775 -7.514 30.468 1.00 35.44 271 ILE A CA 1
ATOM 2001 C C . ILE A 1 271 ? 19.447 -7.820 31.188 1.00 35.44 271 ILE A C 1
ATOM 2003 O O . ILE A 1 271 ? 19.358 -7.726 32.407 1.00 35.44 271 ILE A O 1
ATOM 2007 N N . MET A 1 272 ? 18.461 -8.301 30.427 1.00 39.75 272 MET A N 1
ATOM 2008 C CA . MET A 1 272 ? 17.959 -9.689 30.435 1.00 39.75 272 MET A CA 1
ATOM 2009 C C . MET A 1 272 ? 17.087 -9.916 29.200 1.00 39.75 272 MET A C 1
ATOM 2011 O O . MET A 1 272 ? 16.400 -8.955 28.792 1.00 39.75 272 MET A O 1
#

InterPro domains:
  IPR015366 Peptidase S53, activation domain [PF09286] (38-178)
  IPR015366 Peptidase S53, activation domain [SM00944] (36-178)
  IPR015366 Peptidase S53, activation domain [cd11377] (38-174)
  IPR050819 Tripeptidyl-peptidase I and related peptidases [PTHR14218] (12-214)

Mean predicted aligned error: 16.92 Å

Foldseek 3Di:
DDDDDDPDDPDDPPPPPPPPPVPQDKAWQAADPDADPQKDFPWFDDQQDKDKKKWFWAWPAVVVVVVLVCQCPDPPRPNDVVDDDPVRVLNGGAHDPLLVVLVVVLCVVLVWDWDDADPSNRMIITIDGQNSQCVQFVWTWTWIDGPQDPDIDTETRTTIHGPSNVNTTNDMPPYSDDDDPPCVPVPPPPPPDDDDDDDDDDDDDDDDDDDDDDDPDDDPPPDPDDPVNVVVVVCVPPPDDDDDDPDDDDDDDDDDDDDDDDDDDDDDDDDD

Sequence (272 aa):
MSCRALLAFLSILSVASGLSVASKRMVVQHSRPSAPAGFVSQGAAPATEILNIRLALASNNLAGLQQKLLSVSTPGSSEFRQWLSKDEVTSYVQPSAETVAAFNTWTSANGITPGATSPHGDWVSISVPVSRANTLFAAKFEVFTHPDIKSNLVRTLSVLLPSELVGHVDVIHPSTDFVRTSPRLASIPTRKGPAPPAKPCDTSVDSHPTPPAKSCDTSVGSGRITPTTLCKLERRHERGHPGKQAGLGAPQPRGPRSSSQVSPMDPLAKIM

Secondary structure (DSSP, 8-state):
-------------------------EEEEEE-SSPPTT-EEEEEPPTTSEEEEEEEEPBS-HHHHHHHHHHHHSTT-TTTT-PPPHHHHHHHHSBPHHHHHHHHHHHHHTTPPP-PBPTTS-EEEEEEEHHHHHHHTT---EEEEETTEEEEEEE-SEEEEEGGGTTTEEEEESSS------TTSS------PPPPPPPPPP-------------S-----S----HHHHHHHHGGG-SS---------PPPP---------PPPP------